Protein 5D3X (pdb70)

Foldseek 3Di:
DQVVQLVVQVLVVLQEPPDDDDGCSVPFRDWLDWDWWWKAFPNDTAIWIWTDTQQKIWTFHADPVRNHGTYGDDMAGLVQKDKAQDDFQDADVLRPRDTADLKIKMARRVVRTIMMIHDPDVVVSVSVVVSSVVSVVVNVVVVVVVVVVVD/DQVVQLVVQVVVVVLEPPDDDDGCNVQFRHWQDWDWWWKAFQPDTDIWIWTDTQQKIFTFDVPSTYGDDMAGLVQKDKAQDDFQDADRGRNRDTADLKIKIARRVVRDMMMIGDDDVVVSVVVVVSSVVSVVVVVVVVVPD

B-factor: mean 19.79, std 13.48, range [3.1, 85.41]

Radius of gyration: 22.15 Å; Cα contacts (8 Å, |Δi|>4): 605; chains: 2; bounding box: 57×44×56 Å

CATH classification: 2.30.29.30

InterPro domains:
  IPR000219 Dbl homology domain [PF00621] (53-238)
  IPR000219 Dbl homology domain [PS50010] (49-240)
  IPR000219 Dbl homology domain [SM00325] (53-239)
  IPR000219 Dbl homology domain [cd00160] (50-238)
  IPR000591 DEP domain [PF00610] (428-494)
  IPR000591 DEP domain [PF00610] (528-595)
  IPR000591 DEP domain [PS50186] (421-496)
  IPR000591 DEP domain [PS50186] (529-597)
  IPR000591 DEP domain [SM00049] (423-496)
  IPR000591 DEP domain [SM00049] (524-597)
  IPR001331 Guanine-nucleotide dissociation stimulator, CDC24, conserved site [PS00741] (188-213)
  IPR001478 PDZ domain [PS50106] (625-672)
  IPR001478 PDZ domain [SM00228] (633-706)
  IPR001478 PDZ domain [SM00228] (717-788)
  IPR001849 Pleckstrin homology domain [PS50003] (271-392)
  IPR001849 Pleckstrin homology domain [SM00233] (272-394)
  IPR011993 PH-like domain superfamily [G3DSA:2.30.29.30] (246-407)
  IPR035899 Dbl homology (DH) domain superfamily [G3DSA:1.20.900.10] (34-245)
  IPR035899 Dbl homology (DH) domain superfamily [SSF48065] (42-261)
  IPR036034 PDZ superfamily [G3DSA:2.30.42.10] (623-705)

Sequence (292 aa):
GEFFEKLEEALEQQLQSHIEGWEGSNLTDICTQLLLQGTLLKISAGNNIQQERAFFLFDNLLVYCKRKSINGSLYIFRGRINTEVMEVEENVEDGTADYHSNGYTVTNGWKIIHNTAKNKWFVCMMAKTAEEKQKWLDAIIREREQRESSSLKLGMERDAYGEFEKLEALEQLQSHIEGWEGSNLTDDICTQLLLQGTLLKISAGNIQQERAFFLFDNLLVYCKRKLYIFRGRINTEVMEVENVEEDGTADYHSNGYTVTNGWKIIHNTAKNKWFVCMAKTAEEKQKWLDDAIIRREREQRESLKLGM

Secondary structure (DSSP, 8-state):
-HHHHHHHHHHHHTTEET--SS-HHHH---EEEEEEEEEEETTEEEEEEEEEETTEEEEEEEP------EEEEEEEEGGGEEEEE--TT--SGGGTTPPPSSEEEEEETTTTEEEEEE-SSHHHHHHHHHHHHHHHHHHHHHHHHHHHHH-/-HHHHHHHHHHHHHTEET--SS-HHHH-S-EEEEEEEEEEETTEEEEEEEEEETTEEEEEEE--EEEEEEEEGGGEEEEE--TTB-SGGGTTPPBSSEEEEEETTTTEEEEEE-SSHHHHHHHHHHHHHHHHHHHHHHTT-

GO terms:
  GO:0005085 guanyl-nucleotide exchange factor activity (F, TAS)
  GO:0005829 cytosol (C, TAS)
  GO:0051056 regulation of small GTPase mediated signal transduction (P, TAS)
  GO:0005515 protein binding (F, IPI)
  GO:0005829 cytosol (C, IDA)
  GO:0005543 phospholipid binding (F, IDA)
  GO:0005096 GTPase activator activity (F, TAS)
  GO:0005886 plasma membrane (C, TAS)
  GO:0042119 neutrophil activation (P, TAS)
  GO:0030041 actin filament polymerization (P, TAS)
  GO:0006801 superoxide metabolic process (P, TAS)
  GO:0019899 enzyme binding (F, TAS)

Solvent-accessible surface area: 16374 Å² total; per-residue (Å²): 82,138,156,131,116,43,81,60,8,98,93,32,27,64,61,8,59,50,39,111,57,55,72,0,54,106,63,3,74,54,64,36,26,93,25,45,4,58,22,3,12,95,50,77,65,69,91,25,3,2,2,0,0,20,49,4,4,0,34,0,103,107,87,152,223,108,36,25,99,24,48,19,128,8,61,5,66,4,63,9,25,77,52,81,78,12,128,94,48,49,54,57,176,43,0,77,50,135,82,2,58,22,0,2,30,2,21,11,5,32,151,64,65,90,6,2,1,33,4,158,61,68,134,70,26,84,121,10,31,73,12,15,91,154,2,108,98,56,35,65,65,123,74,96,20,110,19,171,129,78,144,72,128,156,121,84,68,101,61,2,95,103,28,25,75,75,11,72,55,48,109,58,46,76,0,52,107,61,5,70,38,61,42,30,94,21,51,4,49,35,1,13,37,63,88,61,81,97,29,2,2,1,0,0,8,47,2,2,0,31,0,73,123,143,117,24,46,10,111,5,46,5,75,4,74,16,8,43,42,86,80,8,122,92,48,44,48,51,64,54,2,43,36,115,82,0,50,24,0,2,41,2,4,9,2,68,148,47,91,94,5,4,0,38,4,154,63,71,140,50,28,96,88,7,39,62,0,3,90,131,3,68,106,53,46,89,28,93,184,155,67,176

Nearest PDB structures (foldseek):
  5d3x-assembly1_A  TM=1.007E+00  e=1.405E-30  Homo sapiens
  5d3w-assembly1_A  TM=1.001E+00  e=2.893E-29  Homo sapiens
  5d27-assembly1_A  TM=9.608E-01  e=5.756E-27  Homo sapiens
  4yon-assembly1_A  TM=9.769E-01  e=9.618E-25  Homo sapiens
  2dfk-assembly2_C  TM=8.739E-01  e=1.676E-13  Rattus norvegicus

Organism: Homo sapiens (NCBI:txid9606)

Structure (mmCIF, N/CA/C/O backbone):
data_5D3X
#
_entry.id   5D3X
#
_cell.length_a   53.742
_cell.length_b   72.179
_cell.length_c   81.995
_cell.angle_alpha   90.000
_cell.angle_beta   90.000
_cell.angle_gamma   90.000
#
_symmetry.space_group_name_H-M   'P 21 21 21'
#
loop_
_entity.id
_entity.type
_entity.pdbx_description
1 polymer 'Phosphatidylinositol 3,4,5-trisphosphate-dependent Rac exchanger 1 protein'
2 non-polymer INOSITOL-(1,3,4,5)-TETRAKISPHOSPHATE
3 water water
#
loop_
_atom_site.group_PDB
_atom_site.id
_atom_site.type_symbol
_atom_site.label_atom_id
_atom_site.label_alt_id
_atom_site.label_comp_id
_atom_site.label_asym_id
_atom_site.label_entity_id
_atom_site.label_seq_id
_atom_site.pdbx_PDB_ins_code
_atom_site.Cartn_x
_atom_site.Cartn_y
_atom_site.Cartn_z
_atom_site.occupancy
_atom_site.B_iso_or_equiv
_atom_site.auth_seq_id
_atom_site.auth_comp_id
_atom_site.auth_asym_id
_atom_site.auth_atom_id
_atom_site.pdbx_PDB_model_num
ATOM 1 N N . GLY A 1 1 ? 17.042 -12.167 -25.405 1.00 33.52 -2 GLY A N 1
ATOM 2 C CA . GLY A 1 1 ? 18.328 -12.040 -24.744 1.00 29.00 -2 GLY A CA 1
ATOM 3 C C . GLY A 1 1 ? 18.388 -10.790 -23.885 1.00 40.75 -2 GLY A C 1
ATOM 4 O O . GLY A 1 1 ? 17.351 -10.211 -23.562 1.00 35.91 -2 GLY A O 1
ATOM 5 N N . GLU A 1 2 ? 19.600 -10.375 -23.524 1.00 30.54 -1 GLU A N 1
ATOM 6 C CA . GLU A 1 2 ? 19.790 -9.279 -22.580 1.00 28.35 -1 GLU A CA 1
ATOM 7 C C . GLU A 1 2 ? 19.141 -8.003 -23.120 1.00 30.58 -1 GLU A C 1
ATOM 8 O O . GLU A 1 2 ? 18.530 -7.239 -22.374 1.00 24.15 -1 GLU A O 1
ATOM 14 N N . PHE A 1 3 ? 19.264 -7.759 -24.419 1.00 23.62 0 PHE A N 1
ATOM 15 C CA A PHE A 1 3 ? 18.854 -6.476 -24.962 0.59 23.58 0 PHE A CA 1
ATOM 16 C CA B PHE A 1 3 ? 18.861 -6.468 -24.953 0.41 23.61 0 PHE A CA 1
ATOM 17 C C . PHE A 1 3 ? 17.344 -6.302 -24.943 1.00 23.20 0 PHE A C 1
ATOM 18 O O . PHE A 1 3 ? 16.833 -5.211 -24.666 1.00 26.09 0 PHE A O 1
ATOM 33 N N . GLU A 1 4 ? 16.637 -7.375 -25.274 1.00 22.48 245 GLU A N 1
ATOM 34 C CA . GLU A 1 4 ? 15.180 -7.399 -25.199 1.00 23.93 245 GLU A CA 1
ATOM 35 C C . GLU A 1 4 ? 14.740 -7.136 -23.760 1.00 20.29 245 GLU A C 1
ATOM 36 O O . GLU A 1 4 ? 13.758 -6.413 -23.515 1.00 22.98 245 GLU A O 1
ATOM 42 N N . LYS A 1 5 ? 15.414 -7.779 -22.807 1.00 18.17 246 LYS A N 1
ATOM 43 C CA . LYS A 1 5 ? 15.107 -7.500 -21.409 1.00 17.57 246 LYS A CA 1
ATOM 44 C C . LYS A 1 5 ? 15.349 -6.029 -21.050 1.00 17.16 246 LYS A C 1
ATOM 45 O O . LYS A 1 5 ? 14.547 -5.445 -20.332 1.00 14.32 246 LYS A O 1
ATOM 51 N N . LEU A 1 6 ? 16.411 -5.416 -21.565 1.00 12.57 247 LEU A N 1
ATOM 52 C CA . LEU A 1 6 ? 16.610 -3.982 -21.291 1.00 13.56 247 LEU A CA 1
ATOM 53 C C . LEU A 1 6 ? 15.467 -3.125 -21.830 1.00 12.05 247 LEU A C 1
ATOM 54 O O . LEU A 1 6 ? 15.078 -2.122 -21.194 1.00 11.78 247 LEU A O 1
ATOM 59 N N . GLU A 1 7 ? 14.989 -3.449 -23.039 1.00 12.72 248 GLU A N 1
ATOM 60 C CA A GLU A 1 7 ? 13.882 -2.684 -23.586 0.53 13.54 248 GLU A CA 1
ATOM 61 C CA B GLU A 1 7 ? 13.866 -2.730 -23.617 0.47 13.59 248 GLU A CA 1
ATOM 62 C C . GLU A 1 7 ? 12.645 -2.878 -22.726 1.00 11.18 248 GLU A C 1
ATOM 63 O O . GLU A 1 7 ? 11.907 -1.915 -22.480 1.00 12.81 248 GLU A O 1
ATOM 74 N N . ALA A 1 8 ? 12.447 -4.104 -22.241 1.00 13.40 249 ALA A N 1
ATOM 75 C CA . ALA A 1 8 ? 11.343 -4.342 -21.309 1.00 15.32 249 ALA A CA 1
ATOM 76 C C . ALA A 1 8 ? 11.499 -3.541 -20.020 1.00 10.17 249 ALA A C 1
ATOM 77 O O . ALA A 1 8 ? 10.504 -3.113 -19.460 1.00 9.98 249 ALA A O 1
ATO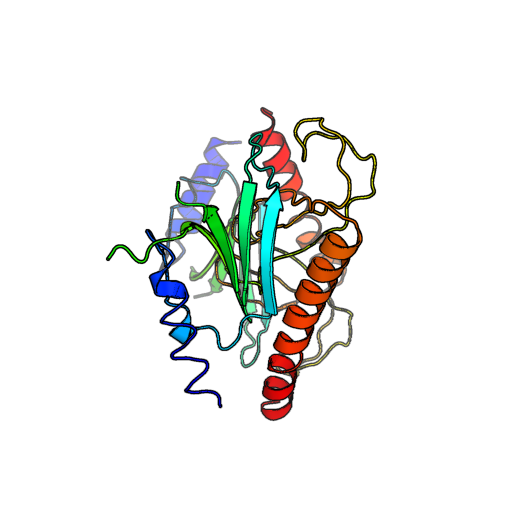M 79 N N . LEU A 1 9 ? 12.714 -3.394 -19.504 1.00 9.71 250 LEU A N 1
ATOM 80 C CA . LEU A 1 9 ? 12.920 -2.585 -18.299 1.00 9.88 250 LEU A CA 1
ATOM 81 C C . LEU A 1 9 ? 12.561 -1.139 -18.572 1.00 9.84 250 LEU A C 1
ATOM 82 O O . LEU A 1 9 ? 11.947 -0.466 -17.723 1.00 8.78 250 LEU A O 1
ATOM 87 N N . GLU A 1 10 ? 13.000 -0.623 -19.727 1.00 9.60 251 GLU A N 1
ATOM 88 C CA . GLU A 1 10 ? 12.666 0.776 -20.019 1.00 8.25 251 GLU A CA 1
ATOM 89 C C . GLU A 1 10 ? 11.157 0.967 -20.108 1.00 7.56 251 GLU A C 1
ATOM 90 O O . GLU A 1 10 ? 10.587 1.943 -19.540 1.00 11.99 251 GLU A O 1
ATOM 96 N N . GLN A 1 11 ? 10.491 -0.003 -20.752 1.00 10.33 252 GLN A N 1
ATOM 97 C CA A GLN A 1 11 ? 9.033 0.065 -20.851 0.48 9.42 252 GLN A CA 1
ATOM 98 C CA B GLN A 1 11 ? 9.036 0.061 -20.858 0.52 9.40 252 GLN A CA 1
ATOM 99 C C . GLN A 1 11 ? 8.379 -0.036 -19.479 1.00 8.30 252 GLN A C 1
ATOM 100 O O . GLN A 1 11 ? 7.441 0.682 -19.193 1.00 9.90 252 GLN A O 1
ATOM 111 N N . LEU A 1 12 ? 8.884 -0.927 -18.625 1.00 7.57 253 LEU A N 1
ATOM 112 C CA . LEU A 1 12 ? 8.311 -1.081 -17.277 1.00 9.77 253 LEU A CA 1
ATOM 113 C C . LEU A 1 12 ? 8.441 0.249 -16.534 1.00 11.15 253 LEU A C 1
ATOM 114 O O . LEU A 1 12 ? 7.478 0.730 -15.932 1.00 10.46 253 LEU A O 1
ATOM 119 N N . GLN A 1 13 ? 9.628 0.848 -16.568 1.00 8.45 254 GLN A N 1
ATOM 120 C CA . GLN A 1 13 ? 9.842 2.104 -15.865 1.00 9.15 254 GLN A CA 1
ATOM 121 C C . GLN A 1 13 ? 8.898 3.176 -16.404 1.00 5.87 254 GLN A C 1
ATOM 122 O O . GLN A 1 13 ? 8.458 4.075 -15.662 1.00 8.21 254 GLN A O 1
ATOM 128 N N . SER A 1 14 ? 8.579 3.099 -17.697 1.00 11.21 255 SER A N 1
ATOM 129 C CA . SER A 1 14 ? 7.676 4.127 -18.249 1.00 10.62 255 SER A CA 1
ATOM 130 C C . SER A 1 14 ? 6.270 4.077 -17.617 1.00 11.04 255 SER A C 1
ATOM 131 O O . SER A 1 14 ? 5.486 5.039 -17.775 1.00 10.30 255 SER A O 1
ATOM 134 N N . HIS A 1 15 ? 5.929 2.988 -16.901 1.00 9.66 256 HIS A N 1
ATOM 135 C CA . HIS A 1 15 ? 4.637 2.926 -16.242 1.00 6.79 256 HIS A CA 1
ATOM 136 C C . HIS A 1 15 ? 4.691 3.422 -14.815 1.00 9.81 256 HIS A C 1
ATOM 137 O O . HIS A 1 15 ? 3.665 3.451 -14.134 1.00 11.24 256 HIS A O 1
ATOM 144 N N . ILE A 1 16 ? 5.869 3.880 -14.382 1.00 7.76 257 ILE A N 1
ATOM 145 C CA . ILE A 1 16 ? 6.045 4.398 -13.019 1.00 6.20 257 ILE A CA 1
ATOM 146 C C . ILE A 1 16 ? 6.228 5.919 -13.127 1.00 11.43 257 ILE A C 1
ATOM 147 O O . ILE A 1 16 ? 7.230 6.393 -13.650 1.00 14.10 257 ILE A O 1
ATOM 152 N N . GLU A 1 17 ? 5.238 6.679 -12.689 1.00 7.58 258 GLU A N 1
ATOM 153 C CA . GLU A 1 17 ? 5.420 8.128 -12.713 1.00 10.38 258 GLU A CA 1
ATOM 154 C C . GLU A 1 17 ? 6.189 8.645 -11.488 1.00 11.43 258 GLU A C 1
ATOM 155 O O . GLU A 1 17 ? 6.145 8.054 -10.412 1.00 10.36 258 GLU A O 1
ATOM 161 N N . GLY A 1 18 ? 6.874 9.781 -11.638 1.00 11.04 259 GLY A N 1
ATOM 162 C CA . GLY A 1 18 ? 7.609 10.354 -10.525 1.00 7.30 259 GLY A CA 1
ATOM 163 C C . GLY A 1 18 ? 8.886 9.605 -10.146 1.00 7.10 259 GLY A C 1
ATOM 164 O O . GLY A 1 18 ? 9.391 9.743 -9.023 1.00 10.86 259 GLY A O 1
ATOM 165 N N . TRP A 1 19 ? 9.422 8.866 -11.108 1.00 9.15 260 TRP A N 1
ATOM 166 C CA . TRP A 1 19 ? 10.655 8.119 -10.913 1.00 8.32 260 TRP A CA 1
ATOM 167 C C . TRP A 1 19 ? 11.737 9.042 -10.410 1.00 11.83 260 TRP A C 1
ATOM 168 O O . TRP A 1 19 ? 11.873 10.171 -10.910 1.00 13.27 260 TRP A O 1
ATOM 179 N N . GLU A 1 20 ? 12.505 8.584 -9.424 1.00 9.37 261 GLU A N 1
ATOM 180 C CA . GLU A 1 20 ? 13.635 9.356 -8.933 1.00 11.98 261 GLU A CA 1
ATOM 181 C C . GLU A 1 20 ? 14.897 8.517 -8.982 1.00 13.30 261 GLU A C 1
ATOM 182 O O . GLU A 1 20 ? 14.857 7.312 -8.730 1.00 11.12 261 GLU A O 1
ATOM 188 N N . GLY A 1 21 ? 16.013 9.151 -9.327 1.00 10.97 262 GLY A N 1
ATOM 189 C CA . GLY A 1 21 ? 17.291 8.464 -9.334 1.00 10.84 262 GLY A CA 1
ATOM 190 C C . GLY A 1 21 ? 17.603 7.796 -10.654 1.00 9.63 262 GLY A C 1
ATOM 191 O O . GLY A 1 21 ? 16.901 7.989 -11.653 1.00 12.08 262 GLY A O 1
ATOM 192 N N . SER A 1 22 ? 18.683 7.017 -10.661 1.00 9.51 263 SER A N 1
ATOM 193 C CA . SER A 1 22 ? 19.162 6.401 -11.885 1.00 9.37 263 SER A CA 1
ATOM 194 C C . SER A 1 22 ? 18.108 5.486 -12.475 1.00 10.69 263 SER A C 1
ATOM 195 O O . SER A 1 22 ? 17.269 4.928 -11.763 1.00 9.17 263 SER A O 1
ATOM 198 N N . ASN A 1 23 ? 18.156 5.352 -13.790 1.00 9.42 264 ASN A N 1
ATOM 199 C CA . ASN A 1 23 ? 17.186 4.543 -14.516 1.00 8.80 264 ASN A CA 1
ATOM 200 C C . ASN A 1 23 ? 17.432 3.062 -14.390 1.00 7.53 264 ASN A C 1
ATOM 201 O O . ASN A 1 23 ? 18.575 2.628 -14.291 1.00 10.27 264 ASN A O 1
ATOM 206 N N . LEU A 1 24 ? 16.361 2.279 -14.465 1.00 6.72 265 LEU A N 1
ATOM 207 C CA . LEU A 1 24 ? 16.497 0.814 -14.377 1.00 8.86 265 LEU A CA 1
ATOM 208 C C . LEU A 1 24 ? 17.508 0.226 -15.376 1.00 13.13 265 LEU A C 1
ATOM 209 O O . LEU A 1 24 ? 18.297 -0.643 -15.020 1.00 9.82 265 LEU A O 1
ATOM 214 N N . THR A 1 25 ? 17.520 0.714 -16.620 1.00 10.01 266 THR A N 1
ATOM 215 C CA . THR A 1 25 ? 18.398 0.077 -17.597 1.00 8.21 266 THR A CA 1
ATOM 216 C C . THR A 1 25 ? 19.871 0.379 -17.340 1.00 10.97 266 THR A C 1
ATOM 217 O O . THR A 1 25 ? 20.734 -0.252 -17.932 1.00 13.30 266 THR A O 1
ATOM 221 N N . ASP A 1 26 ? 20.175 1.303 -16.433 1.00 10.40 267 ASP A N 1
ATOM 222 C CA . ASP A 1 26 ? 21.576 1.564 -16.111 1.00 12.32 267 ASP A CA 1
ATOM 223 C C . ASP A 1 26 ? 22.119 0.696 -14.990 1.00 15.05 267 ASP A C 1
ATOM 224 O O . ASP A 1 26 ? 23.335 0.512 -14.885 1.00 16.88 267 ASP A O 1
ATOM 229 N N . ILE A 1 27 ? 21.238 0.165 -14.140 1.00 9.30 268 ILE A N 1
ATOM 230 C CA . ILE A 1 27 ? 21.707 -0.568 -12.978 1.00 9.10 268 ILE A CA 1
ATOM 231 C C . ILE A 1 27 ? 21.094 -1.948 -12.806 1.00 12.43 268 ILE A C 1
ATOM 232 O O . ILE A 1 27 ? 21.538 -2.697 -11.935 1.00 11.72 268 ILE A O 1
ATOM 237 N N . CYS A 1 28 ? 20.092 -2.285 -13.621 1.00 9.40 269 CYS A N 1
ATOM 238 C CA . CYS A 1 28 ? 19.396 -3.584 -13.482 1.00 7.37 269 CYS A CA 1
ATOM 239 C C . CYS A 1 28 ? 19.360 -4.329 -14.804 1.00 10.11 269 CYS A C 1
ATOM 240 O O . CYS A 1 28 ? 19.604 -3.740 -15.871 1.00 12.03 269 CYS A O 1
ATOM 243 N N . THR A 1 29 ? 19.039 -5.620 -14.742 1.00 7.96 270 THR A N 1
ATOM 244 C CA . THR A 1 29 ? 18.950 -6.453 -15.932 1.00 6.95 270 THR A CA 1
ATOM 245 C C . THR A 1 29 ? 17.740 -7.379 -15.961 1.00 14.05 270 THR A C 1
ATOM 246 O O . THR A 1 29 ? 17.445 -7.980 -16.986 1.00 11.73 270 THR A O 1
ATOM 250 N N . GLN A 1 30 ? 17.058 -7.531 -14.831 1.00 10.28 271 GLN A N 1
ATOM 251 C CA . GLN A 1 30 ? 15.984 -8.514 -14.727 1.00 5.88 271 GLN A CA 1
ATOM 252 C C . GLN A 1 30 ? 15.052 -8.127 -13.568 1.00 8.17 271 GLN A C 1
ATOM 253 O O . GLN A 1 30 ? 15.411 -7.326 -12.702 1.00 8.26 271 GLN A O 1
ATOM 259 N N . LEU A 1 31 ? 13.827 -8.624 -13.633 1.00 8.80 272 LEU A N 1
ATOM 260 C CA . LEU A 1 31 ? 12.850 -8.519 -12.549 1.00 5.90 272 LEU A CA 1
ATOM 261 C C . LEU A 1 31 ? 12.669 -9.882 -11.895 1.00 9.85 272 LEU A C 1
ATOM 262 O O . LEU A 1 31 ? 12.263 -10.826 -12.575 1.00 11.40 272 LEU A O 1
ATOM 267 N N . LEU A 1 32 ? 12.950 -10.000 -10.602 1.00 7.66 273 LEU A N 1
ATOM 268 C CA . LEU A 1 32 ? 12.723 -11.283 -9.931 1.00 7.77 273 LEU A CA 1
ATOM 269 C C . LEU A 1 32 ? 11.268 -11.458 -9.522 1.00 7.30 273 LEU A C 1
ATOM 270 O O . LEU A 1 32 ? 10.729 -12.569 -9.628 1.00 8.92 273 LEU A O 1
ATOM 275 N N . LEU A 1 33 ? 10.626 -10.388 -9.059 1.00 6.22 274 LEU A N 1
ATOM 276 C CA . LEU A 1 33 ? 9.264 -10.492 -8.546 1.00 3.61 274 LEU A CA 1
ATOM 277 C C . LEU A 1 33 ? 8.603 -9.122 -8.464 1.00 3.12 274 LEU A C 1
ATOM 278 O O . LEU A 1 33 ? 9.273 -8.153 -8.150 1.00 7.87 274 LEU A O 1
ATOM 283 N N . GLN A 1 34 ? 7.307 -9.058 -8.775 1.00 5.99 275 GLN A N 1
ATOM 284 C CA . GLN A 1 34 ? 6.539 -7.855 -8.481 1.00 7.36 275 GLN A CA 1
ATOM 285 C C . GLN A 1 34 ? 5.266 -8.322 -7.802 1.00 8.78 275 GLN A C 1
ATOM 286 O O . GLN A 1 34 ? 4.794 -9.461 -8.004 1.00 9.66 275 GLN A O 1
ATOM 292 N N . GLY A 1 35 ? 4.712 -7.476 -6.949 1.00 4.92 276 GLY A N 1
ATOM 293 C CA . GLY A 1 35 ? 3.472 -7.836 -6.281 1.00 7.31 276 GLY A CA 1
ATOM 294 C C . GLY A 1 35 ? 3.042 -6.734 -5.327 1.00 8.51 276 GLY A C 1
ATOM 295 O O . GLY A 1 35 ? 3.836 -5.879 -4.975 1.00 9.29 276 GLY A O 1
ATOM 296 N N . THR A 1 36 ? 1.788 -6.821 -4.881 1.00 7.99 277 THR A N 1
ATOM 297 C CA . THR A 1 36 ? 1.234 -5.880 -3.937 1.00 7.76 277 THR A CA 1
ATOM 298 C C . THR A 1 36 ? 1.497 -6.390 -2.525 1.00 6.90 277 THR A C 1
ATOM 299 O O . THR A 1 36 ? 1.311 -7.587 -2.242 1.00 11.00 277 THR A O 1
ATOM 303 N N . LEU A 1 37 ? 1.937 -5.492 -1.641 1.00 5.80 278 LEU A N 1
ATOM 304 C CA . LEU A 1 37 ? 2.150 -5.815 -0.226 1.00 6.65 278 LEU A CA 1
ATOM 305 C C . LEU A 1 37 ? 1.612 -4.696 0.638 1.00 7.78 278 LEU A C 1
ATOM 306 O O . LEU A 1 37 ? 1.536 -3.549 0.188 1.00 9.35 278 LEU A O 1
ATOM 311 N N . LEU A 1 38 ? 1.261 -5.019 1.880 1.00 5.70 279 LEU A N 1
ATOM 312 C CA . LEU A 1 38 ? 0.906 -3.982 2.832 1.00 7.17 279 LEU A CA 1
ATOM 313 C C . LEU A 1 38 ? 2.203 -3.476 3.448 1.00 7.75 279 LEU A C 1
ATOM 314 O O . LEU A 1 38 ? 2.975 -4.280 3.922 1.00 9.84 279 LEU A O 1
ATOM 319 N N . LYS A 1 39 ? 2.442 -2.167 3.447 1.00 6.27 280 LYS A N 1
ATOM 320 C CA . LYS A 1 39 ? 3.664 -1.607 4.010 1.00 6.52 280 LYS A CA 1
ATOM 321 C C . LYS A 1 39 ? 3.332 -0.749 5.233 1.00 9.40 280 LYS A C 1
ATOM 322 O O . LYS A 1 39 ? 2.474 0.122 5.146 1.00 10.22 280 LYS A O 1
ATOM 328 N N . ILE A 1 40 ? 3.977 -1.018 6.360 1.00 7.14 281 ILE A N 1
ATOM 329 C CA . ILE A 1 40 ? 3.745 -0.202 7.553 1.00 8.35 281 ILE A CA 1
ATOM 330 C C . ILE A 1 40 ? 5.063 0.482 7.826 1.00 10.92 281 ILE A C 1
ATOM 331 O O . ILE A 1 40 ? 6.065 -0.162 8.122 1.00 10.98 281 ILE A O 1
ATOM 336 N N . SER A 1 41 ? 5.025 1.811 7.791 1.00 10.89 282 SER A N 1
ATOM 337 C CA . SER A 1 41 ? 6.235 2.596 7.965 1.00 11.81 282 SER A CA 1
ATOM 338 C C . SER A 1 41 ? 5.917 3.839 8.763 1.00 15.91 282 SER A C 1
ATOM 339 O O . SER A 1 41 ? 4.919 4.506 8.494 1.00 16.15 282 SER A O 1
ATOM 342 N N . ALA A 1 42 ? 6.802 4.160 9.703 1.00 17.79 283 ALA A N 1
ATOM 343 C CA . ALA A 1 42 ? 6.695 5.389 10.504 1.00 19.97 283 ALA A CA 1
ATOM 344 C C . ALA A 1 42 ? 5.264 5.661 10.971 1.00 28.16 283 ALA A C 1
ATOM 345 O O . ALA A 1 42 ? 4.784 6.797 10.908 1.00 35.25 283 ALA A O 1
ATOM 347 N N . GLY A 1 43 ? 4.592 4.609 11.425 1.00 27.61 284 GLY A N 1
ATOM 348 C CA . GLY A 1 43 ? 3.230 4.713 11.920 1.00 36.05 284 GLY A CA 1
ATOM 349 C C . GLY A 1 43 ? 2.133 4.669 10.870 1.00 46.16 284 GLY A C 1
ATOM 350 O O . GLY A 1 43 ? 0.949 4.783 11.186 1.00 40.04 284 GLY A O 1
ATOM 351 N N . ASN A 1 44 ? 2.517 4.510 9.610 1.00 22.98 285 ASN A N 1
ATOM 352 C CA A ASN A 1 44 ? 1.576 4.606 8.509 0.45 15.51 285 ASN A CA 1
ATOM 353 C CA B ASN A 1 44 ? 1.541 4.583 8.521 0.55 15.52 285 ASN A CA 1
ATOM 354 C C . ASN A 1 44 ? 1.375 3.259 7.805 1.00 19.02 285 ASN A C 1
ATOM 355 O O . ASN A 1 44 ? 2.350 2.620 7.439 1.00 17.43 285 ASN A O 1
ATOM 364 N N . ILE A 1 45 ? 0.119 2.884 7.584 1.00 15.22 286 ILE A N 1
ATOM 365 C CA . ILE A 1 45 ? -0.222 1.642 6.894 1.00 16.92 286 ILE A CA 1
ATOM 366 C C . ILE A 1 45 ? -0.709 1.947 5.476 1.00 19.14 286 ILE A C 1
ATOM 367 O O . ILE A 1 45 ? -1.719 2.629 5.276 1.00 15.91 286 ILE A O 1
ATOM 372 N N . GLN A 1 46 ? 0.023 1.433 4.485 1.00 14.31 287 GLN A N 1
ATOM 373 C CA A GLN A 1 46 ? -0.220 1.744 3.075 0.33 11.90 287 GLN A CA 1
ATOM 374 C CA B GLN A 1 46 ? -0.238 1.744 3.087 0.67 11.71 287 GLN A CA 1
ATOM 375 C C . GLN A 1 46 ? 0.040 0.543 2.179 1.00 11.06 287 GLN A C 1
ATOM 376 O O . GLN A 1 46 ? 1.084 -0.065 2.278 1.00 12.88 287 GLN A O 1
ATOM 387 N N . GLU A 1 47 ? -0.894 0.243 1.282 1.00 9.88 288 GLU A N 1
ATOM 388 C CA . GLU A 1 47 ? -0.659 -0.794 0.283 1.00 9.41 288 GLU A CA 1
ATOM 389 C C . GLU A 1 47 ? 0.286 -0.223 -0.793 1.00 7.74 288 GLU A C 1
ATOM 390 O O . GLU A 1 47 ? 0.127 0.926 -1.217 1.00 9.45 288 GLU A O 1
ATOM 396 N N . ARG A 1 48 ? 1.262 -1.029 -1.237 1.00 7.67 289 ARG A N 1
ATOM 397 C CA . ARG A 1 48 ? 2.228 -0.590 -2.248 1.00 6.59 289 ARG A CA 1
ATOM 398 C C . ARG A 1 48 ? 2.480 -1.724 -3.224 1.00 6.71 289 ARG A C 1
ATOM 399 O O . ARG A 1 48 ? 2.414 -2.885 -2.837 1.00 8.06 289 ARG A O 1
ATOM 407 N N . ALA A 1 49 ? 2.776 -1.363 -4.461 1.00 6.65 290 ALA A N 1
ATOM 408 C CA . ALA A 1 49 ? 3.296 -2.262 -5.477 1.00 6.26 290 ALA A CA 1
ATOM 409 C C . ALA A 1 49 ? 4.801 -2.341 -5.288 1.00 6.10 290 ALA A C 1
ATOM 410 O O . ALA A 1 49 ? 5.472 -1.324 -5.334 1.00 7.56 290 ALA A O 1
ATOM 412 N N . PHE A 1 50 ? 5.328 -3.548 -5.068 1.00 5.30 291 PHE A N 1
ATOM 413 C CA . PHE A 1 50 ? 6.770 -3.738 -4.910 1.00 7.52 291 PHE A CA 1
ATOM 414 C C . PHE A 1 50 ? 7.358 -4.426 -6.119 1.00 5.51 291 PHE A C 1
ATOM 415 O O . PHE A 1 50 ? 6.725 -5.283 -6.711 1.00 7.44 291 PHE A O 1
ATOM 423 N N . PHE A 1 51 ? 8.579 -4.044 -6.455 1.00 5.42 292 PHE A N 1
ATOM 424 C CA . PHE A 1 51 ? 9.295 -4.600 -7.603 1.00 4.94 292 PHE A CA 1
ATOM 425 C C . PHE A 1 51 ? 10.703 -4.940 -7.142 1.00 4.57 292 PHE A C 1
ATOM 426 O O . PHE A 1 51 ? 11.444 -4.040 -6.718 1.00 6.44 292 PHE A O 1
ATOM 434 N N . LEU A 1 52 ? 11.086 -6.219 -7.217 1.00 3.10 293 LEU A N 1
ATOM 435 C CA . LEU A 1 52 ? 12.450 -6.589 -6.859 1.00 4.77 293 LEU A CA 1
ATOM 436 C C . LEU A 1 52 ? 13.210 -6.913 -8.119 1.00 4.71 293 LEU A C 1
ATOM 437 O O . LEU A 1 52 ? 12.916 -7.907 -8.777 1.00 7.36 293 LEU A O 1
ATOM 442 N N . PHE A 1 53 ? 14.203 -6.093 -8.428 1.00 4.26 294 PHE A N 1
ATOM 443 C CA . PHE A 1 53 ? 15.110 -6.293 -9.566 1.00 6.70 294 PHE A CA 1
ATOM 444 C C . PHE A 1 53 ? 16.444 -6.766 -9.020 1.00 6.24 294 PHE A C 1
ATOM 445 O O . PHE A 1 53 ? 16.722 -6.603 -7.821 1.00 7.16 294 PHE A O 1
ATOM 453 N N . ASP A 1 54 ? 17.333 -7.222 -9.901 1.00 6.45 295 ASP A N 1
ATOM 454 C CA . ASP A 1 54 ? 18.697 -7.382 -9.435 1.00 7.42 295 ASP A CA 1
ATOM 455 C C . ASP A 1 54 ? 19.204 -5.986 -9.063 1.00 9.27 295 ASP A C 1
ATOM 456 O O . ASP A 1 54 ? 19.031 -5.020 -9.830 1.00 10.05 295 ASP A O 1
ATOM 461 N N . ASN A 1 55 ? 19.755 -5.898 -7.853 1.00 9.31 296 ASN A N 1
ATOM 462 C CA . ASN A 1 55 ? 20.369 -4.691 -7.276 1.00 9.38 296 ASN A CA 1
ATOM 463 C C . ASN A 1 55 ? 19.389 -3.660 -6.730 1.00 9.02 296 ASN A C 1
ATOM 464 O O . ASN A 1 55 ? 19.833 -2.670 -6.137 1.00 8.76 296 ASN A O 1
ATOM 469 N N . LEU A 1 56 ? 18.086 -3.861 -6.881 1.00 5.78 297 LEU A N 1
ATOM 470 C CA . LEU A 1 56 ? 17.210 -2.742 -6.506 1.00 4.70 297 LEU A CA 1
ATOM 471 C C . LEU A 1 56 ? 15.809 -3.185 -6.106 1.00 6.10 297 LEU A C 1
ATOM 472 O O . LEU A 1 56 ? 15.193 -3.960 -6.823 1.00 7.42 297 LEU A O 1
ATOM 477 N N . LEU A 1 57 ? 15.285 -2.626 -5.012 1.00 4.19 298 LEU A N 1
ATOM 478 C CA . LEU A 1 57 ? 13.886 -2.828 -4.648 1.00 5.98 298 LEU A CA 1
ATOM 479 C C . LEU A 1 57 ? 13.179 -1.500 -4.823 1.00 8.25 298 LEU A C 1
ATOM 480 O O . LEU A 1 57 ? 13.657 -0.478 -4.335 1.00 8.40 298 LEU A O 1
ATOM 485 N N . VAL A 1 58 ? 12.040 -1.516 -5.492 1.00 5.65 299 VAL A N 1
ATOM 486 C CA . VAL A 1 58 ? 11.275 -0.270 -5.698 1.00 5.29 299 VAL A CA 1
ATOM 487 C C . VAL A 1 58 ? 9.881 -0.489 -5.143 1.00 7.78 299 VAL A C 1
ATOM 488 O O . VAL A 1 58 ? 9.318 -1.570 -5.291 1.00 7.44 299 VAL A O 1
ATOM 492 N N . TYR A 1 59 ? 9.304 0.527 -4.502 1.00 5.74 300 TYR A N 1
ATOM 493 C CA . TYR A 1 59 ? 7.900 0.425 -4.139 1.00 6.68 300 TYR A CA 1
ATOM 494 C C . TYR A 1 59 ? 7.148 1.676 -4.560 1.00 7.15 300 TYR A C 1
ATOM 495 O O . TYR A 1 59 ? 7.711 2.776 -4.571 1.00 7.49 300 TYR A O 1
ATOM 504 N N . CYS A 1 60 ? 5.893 1.464 -4.948 1.00 6.68 301 CYS A N 1
ATOM 505 C CA . CYS A 1 60 ? 5.067 2.503 -5.573 1.00 6.79 301 CYS A CA 1
ATOM 506 C C . CYS A 1 60 ? 3.655 2.457 -5.034 1.00 8.76 301 CYS A C 1
ATOM 507 O O . CYS A 1 60 ? 3.165 1.415 -4.622 1.00 8.30 301 CYS A O 1
ATOM 510 N N . LYS A 1 61 ? 2.952 3.578 -5.172 1.00 6.93 302 LYS A N 1
ATOM 511 C CA . LYS A 1 61 ? 1.525 3.616 -4.923 1.00 8.58 302 LYS A CA 1
ATOM 512 C C . LYS A 1 61 ? 0.813 3.266 -6.218 1.00 9.89 302 LYS A C 1
ATOM 513 O O . LYS A 1 61 ? 1.220 3.692 -7.294 1.00 11.72 302 LYS A O 1
ATOM 519 N N . ARG A 1 62 ? -0.232 2.461 -6.127 1.00 12.09 303 ARG A N 1
ATOM 520 C CA . ARG A 1 62 ? -0.966 2.114 -7.328 1.00 15.92 303 ARG A CA 1
ATOM 521 C C . ARG A 1 62 ? -1.783 3.317 -7.791 1.00 22.93 303 ARG A C 1
ATOM 522 O O . ARG A 1 62 ? -2.418 4.006 -6.981 1.00 22.04 303 ARG A O 1
ATOM 530 N N . LYS A 1 63 ? -1.707 3.637 -9.077 1.00 14.65 304 LYS A N 1
ATOM 531 C CA . LYS A 1 63 ? -2.366 4.861 -9.539 1.00 20.61 304 LYS A CA 1
ATOM 532 C C . LYS A 1 63 ? -3.868 4.596 -9.595 1.00 30.28 304 LYS A C 1
ATOM 533 O O . LYS A 1 63 ? -4.294 3.506 -9.966 1.00 31.96 304 LYS A O 1
ATOM 539 N N . SER A 1 64 ? -4.665 5.580 -9.188 1.00 44.10 305 SER A N 1
ATOM 540 C CA . SER A 1 64 ? -6.120 5.424 -9.172 1.00 63.65 305 SER A CA 1
ATOM 541 C C . SER A 1 64 ? -6.711 5.671 -10.555 1.00 60.06 305 SER A C 1
ATOM 542 O O . SER A 1 64 ? -6.479 6.723 -11.156 1.00 48.70 305 SER A O 1
ATOM 545 N N . ILE A 1 79 ? -2.261 8.070 -25.005 1.00 42.11 320 ILE A N 1
ATOM 546 C CA . ILE A 1 79 ? -2.847 7.329 -23.888 1.00 41.75 320 ILE A CA 1
ATOM 547 C C . ILE A 1 79 ? -1.878 7.265 -22.702 1.00 41.70 320 ILE A C 1
ATOM 548 O O . ILE A 1 79 ? -0.704 6.890 -22.852 1.00 32.51 320 ILE A O 1
ATOM 553 N N . ASN A 1 80 ? -2.389 7.644 -21.531 1.00 30.66 321 ASN A N 1
ATOM 554 C CA . ASN A 1 80 ? -1.636 7.639 -20.282 1.00 31.31 321 ASN A CA 1
ATOM 555 C C . ASN A 1 80 ? -1.082 6.262 -19.929 1.00 21.55 321 ASN A C 1
ATOM 556 O O . ASN A 1 80 ? -1.851 5.343 -19.657 1.00 28.12 321 ASN A O 1
ATOM 561 N N . GLY A 1 81 ? 0.239 6.115 -19.911 1.00 18.12 322 GLY A N 1
ATOM 562 C CA . GLY A 1 81 ? 0.815 4.811 -19.583 1.00 13.74 322 GLY A CA 1
ATOM 563 C C . GLY A 1 81 ? 1.139 4.602 -18.109 1.00 12.79 322 GLY A C 1
ATOM 564 O O . GLY A 1 81 ? 1.662 3.536 -17.724 1.00 13.75 322 GLY A O 1
ATOM 565 N N . SER A 1 82 ? 0.842 5.595 -17.271 1.00 15.13 323 SER A N 1
ATOM 566 C CA . SER A 1 82 ? 1.191 5.471 -15.839 1.00 10.91 323 SER A CA 1
ATOM 567 C C . SER A 1 82 ? 0.269 4.539 -15.067 1.00 14.13 323 SER A C 1
ATOM 568 O O . SER A 1 82 ? -0.936 4.745 -15.019 1.00 17.67 323 SER A O 1
ATOM 571 N N . LEU A 1 83 ? 0.860 3.547 -14.414 1.00 9.50 324 LEU A N 1
ATOM 572 C CA . LEU A 1 83 ? 0.112 2.636 -13.552 1.00 6.01 324 LEU A CA 1
ATOM 573 C C . LEU A 1 83 ? 0.478 2.755 -12.080 1.00 8.53 324 LEU A C 1
ATOM 574 O O . LEU A 1 83 ? -0.296 2.319 -11.196 1.00 9.91 324 LEU A O 1
ATOM 579 N N . TYR A 1 84 ? 1.679 3.286 -11.823 1.00 8.19 325 TYR A N 1
ATOM 580 C CA . TYR A 1 84 ? 2.236 3.318 -10.477 1.00 9.59 325 TYR A CA 1
ATOM 581 C C . TYR A 1 84 ? 2.803 4.687 -10.239 1.00 8.24 325 TYR A C 1
ATOM 582 O O . TYR A 1 84 ? 3.282 5.328 -11.172 1.00 10.04 325 TYR A O 1
ATOM 591 N N . ILE A 1 85 ? 2.800 5.090 -8.972 1.00 9.06 326 ILE A N 1
ATOM 592 C CA . ILE A 1 85 ? 3.413 6.343 -8.552 1.00 10.38 326 ILE A CA 1
ATOM 593 C C . ILE A 1 85 ? 4.615 6.009 -7.699 1.00 7.34 326 ILE A C 1
ATOM 594 O O . ILE A 1 85 ? 4.469 5.364 -6.648 1.00 9.38 326 ILE A O 1
ATOM 599 N N . PHE A 1 86 ? 5.798 6.417 -8.153 1.00 6.46 327 PHE A N 1
ATOM 600 C CA . PHE A 1 86 ? 7.030 6.150 -7.417 1.00 6.83 327 PHE A CA 1
ATOM 601 C C . PHE A 1 86 ? 6.963 6.613 -5.972 1.00 10.50 327 PHE A C 1
ATOM 602 O O . PHE A 1 86 ? 6.555 7.762 -5.715 1.00 9.86 327 PHE A O 1
ATOM 610 N N . ARG A 1 87 ? 7.374 5.756 -5.024 1.00 7.34 328 ARG A N 1
ATOM 611 C CA . ARG A 1 87 ? 7.431 6.191 -3.629 1.00 5.90 328 ARG A CA 1
ATOM 612 C C . ARG A 1 87 ? 8.805 5.988 -3.019 1.00 9.06 328 ARG A C 1
ATOM 613 O O . ARG A 1 87 ? 9.286 6.835 -2.257 1.00 10.40 328 ARG A O 1
ATOM 621 N N . GLY A 1 88 ? 9.474 4.887 -3.351 1.00 8.08 329 GLY A N 1
ATOM 622 C CA . GLY A 1 88 ? 10.810 4.714 -2.815 1.00 8.61 329 GLY A CA 1
ATOM 623 C C . GLY A 1 88 ? 11.601 3.626 -3.502 1.00 7.73 329 GLY A C 1
ATOM 624 O O . GLY A 1 88 ? 11.041 2.817 -4.252 1.00 7.30 329 GLY A O 1
ATOM 625 N N . ARG A 1 89 ? 12.907 3.643 -3.245 1.00 8.48 330 ARG A N 1
ATOM 626 C CA . ARG A 1 89 ? 13.835 2.651 -3.784 1.00 7.83 330 ARG A CA 1
ATOM 627 C C . ARG A 1 89 ? 14.937 2.344 -2.782 1.00 9.36 330 ARG A C 1
ATOM 628 O O . ARG A 1 89 ? 15.327 3.188 -1.975 1.00 7.61 330 ARG A O 1
ATOM 636 N N . ILE A 1 90 ? 15.419 1.113 -2.822 1.00 7.74 331 ILE A N 1
ATOM 637 C CA . ILE A 1 90 ? 16.492 0.651 -1.939 1.00 4.75 331 ILE A CA 1
ATOM 638 C C . ILE A 1 90 ? 17.500 -0.145 -2.748 1.00 7.99 331 ILE A C 1
ATOM 639 O O . ILE A 1 90 ? 17.152 -1.088 -3.444 1.00 9.03 331 ILE A O 1
ATOM 644 N N . ASN A 1 91 ? 18.768 0.245 -2.637 1.00 10.20 332 ASN A N 1
ATOM 645 C CA . ASN A 1 91 ? 19.854 -0.535 -3.225 1.00 7.83 332 ASN A CA 1
ATOM 646 C C . ASN A 1 91 ? 19.964 -1.808 -2.401 1.00 7.61 332 ASN A C 1
ATOM 647 O O . ASN A 1 91 ? 20.071 -1.744 -1.176 1.00 9.35 332 ASN A O 1
ATOM 652 N N . THR A 1 92 ? 19.850 -2.972 -3.039 1.00 7.23 333 THR A N 1
ATOM 653 C CA . THR A 1 92 ? 19.740 -4.195 -2.241 1.00 7.30 333 THR A CA 1
ATOM 654 C C . THR A 1 92 ? 21.030 -4.506 -1.481 1.00 8.79 333 THR A C 1
ATOM 655 O O . THR A 1 92 ? 21.012 -5.284 -0.537 1.00 10.83 333 THR A O 1
ATOM 659 N N . GLU A 1 93 ? 22.130 -3.882 -1.891 1.00 8.72 334 GLU A N 1
ATOM 660 C CA . GLU A 1 93 ? 23.408 -4.036 -1.191 1.00 10.25 334 GLU A CA 1
ATOM 661 C C . GLU A 1 93 ? 23.345 -3.425 0.211 1.00 17.87 334 GLU A C 1
ATOM 662 O O . GLU A 1 93 ? 24.162 -3.757 1.076 1.00 20.85 334 GLU A O 1
ATOM 668 N N . VAL A 1 94 ? 22.388 -2.520 0.428 1.00 12.39 335 VAL A N 1
ATOM 669 C CA . VAL A 1 94 ? 22.201 -1.897 1.739 1.00 10.86 335 VAL A CA 1
ATOM 670 C C . VAL A 1 94 ? 20.779 -2.176 2.248 1.00 16.77 335 VAL A C 1
ATOM 671 O O . VAL A 1 94 ? 20.140 -1.335 2.892 1.00 23.96 335 VAL A O 1
ATOM 675 N N . MET A 1 95 ? 20.282 -3.364 1.930 1.00 11.30 336 MET A N 1
ATOM 676 C CA . MET A 1 95 ? 18.987 -3.811 2.426 1.00 12.64 336 MET A CA 1
ATOM 677 C C . MET A 1 95 ? 19.167 -5.039 3.309 1.00 15.90 336 MET A C 1
ATOM 678 O O . MET A 1 95 ? 19.947 -5.933 2.956 1.00 19.94 336 MET A O 1
ATOM 683 N N . GLU A 1 96 ? 18.524 -5.053 4.477 1.00 10.10 337 GLU A N 1
ATOM 684 C CA . GLU A 1 96 ? 18.477 -6.269 5.294 1.00 10.90 337 GLU A CA 1
ATOM 685 C C . GLU A 1 96 ? 17.024 -6.691 5.461 1.00 9.59 337 GLU A C 1
ATOM 686 O O . GLU A 1 96 ? 16.108 -5.872 5.377 1.00 11.21 337 GLU A O 1
ATOM 692 N N . VAL A 1 97 ? 16.819 -7.976 5.701 1.00 12.51 338 VAL A N 1
ATOM 693 C CA . VAL A 1 97 ? 15.484 -8.500 5.879 1.00 9.70 338 VAL A CA 1
ATOM 694 C C . VAL A 1 97 ? 15.430 -9.321 7.160 1.00 15.76 338 VAL A C 1
ATOM 695 O O . VAL A 1 97 ? 16.373 -10.047 7.480 1.00 18.35 338 VAL A O 1
ATOM 699 N N . GLU A 1 98 ? 14.337 -9.207 7.896 1.00 13.26 339 GLU A N 1
ATOM 700 C CA A GLU A 1 98 ? 14.141 -9.996 9.107 0.60 10.59 339 GLU A CA 1
ATOM 701 C CA B GLU A 1 98 ? 14.150 -9.999 9.094 0.40 10.85 339 GLU A CA 1
ATOM 702 C C . GLU A 1 98 ? 12.762 -10.630 9.070 1.00 13.74 339 GLU A C 1
ATOM 703 O O . GLU A 1 98 ? 11.773 -9.947 8.792 1.00 13.31 339 GLU A O 1
ATOM 714 N N . ASN A 1 99 ? 12.685 -11.927 9.368 1.00 12.89 340 ASN A N 1
ATOM 715 C CA . ASN A 1 99 ? 11.375 -12.560 9.447 1.00 11.88 340 ASN A CA 1
ATOM 716 C C . ASN A 1 99 ? 10.566 -11.996 10.612 1.00 15.40 340 ASN A C 1
ATOM 717 O O . ASN A 1 99 ? 11.115 -11.510 11.616 1.00 17.09 340 ASN A O 1
ATOM 722 N N . VAL A 1 100 ? 9.243 -12.015 10.470 1.00 13.02 341 VAL A N 1
ATOM 723 C CA . VAL A 1 100 ? 8.352 -11.727 11.593 1.00 14.79 341 VAL A CA 1
ATOM 724 C C . VAL A 1 100 ? 7.416 -12.925 11.769 1.00 11.77 341 VAL A C 1
ATOM 725 O O . VAL A 1 100 ? 6.822 -13.387 10.803 1.00 11.97 341 VAL A O 1
ATOM 729 N N . GLU A 1 101 ? 7.299 -13.432 12.996 1.00 16.48 342 GLU A N 1
ATOM 730 C CA . GLU A 1 101 ? 6.385 -14.540 13.262 1.00 13.79 342 GLU A CA 1
ATOM 731 C C . GLU A 1 101 ? 4.926 -14.072 13.303 1.00 15.83 342 GLU A C 1
ATOM 732 O O . GLU A 1 101 ? 4.619 -12.996 13.813 1.00 15.93 342 GLU A O 1
ATOM 738 N N . ASP A 1 102 ? 4.035 -14.907 12.779 1.00 15.50 343 ASP A N 1
ATOM 739 C CA . ASP A 1 102 ? 2.612 -14.626 12.797 1.00 15.70 343 ASP A CA 1
ATOM 740 C C . ASP A 1 102 ? 2.196 -14.369 14.245 1.00 18.18 343 ASP A C 1
ATOM 741 O O . ASP A 1 102 ? 2.686 -15.048 15.155 1.00 20.44 343 ASP A O 1
ATOM 746 N N . GLY A 1 103 ? 1.340 -13.375 14.440 1.00 17.95 344 GLY A N 1
ATOM 747 C CA . GLY A 1 103 ? 0.799 -13.043 15.755 1.00 22.00 344 GLY A CA 1
ATOM 748 C C . GLY A 1 103 ? 1.552 -11.939 16.469 1.00 23.03 344 GLY A C 1
ATOM 749 O O . GLY A 1 103 ? 1.105 -11.404 17.490 1.00 21.23 344 GLY A O 1
ATOM 750 N N . THR A 1 104 ? 2.712 -11.586 15.942 1.00 17.67 345 THR A N 1
ATOM 751 C CA . THR A 1 104 ? 3.459 -10.452 16.489 1.00 14.52 345 THR A CA 1
ATOM 752 C C . THR A 1 104 ? 2.639 -9.205 16.369 1.00 18.64 345 THR A C 1
ATOM 753 O O . THR A 1 104 ? 2.044 -8.937 15.333 1.00 16.51 345 THR A O 1
ATOM 757 N N . ALA A 1 105 ? 2.612 -8.417 17.433 1.00 15.12 346 ALA A N 1
ATOM 758 C CA . ALA A 1 105 ? 1.985 -7.123 17.364 1.00 15.41 346 ALA A CA 1
ATOM 759 C C . ALA A 1 105 ? 2.834 -6.226 18.229 1.00 26.00 346 ALA A C 1
ATOM 760 O O . ALA A 1 105 ? 2.960 -6.442 19.427 1.00 34.57 346 ALA A O 1
ATOM 762 N N . ASP A 1 106 ? 3.463 -5.253 17.601 1.00 17.69 347 ASP A N 1
ATOM 763 C CA . ASP A 1 106 ? 4.299 -4.300 18.333 1.00 13.22 347 ASP A CA 1
ATOM 764 C C . ASP A 1 106 ? 4.321 -3.010 17.536 1.00 18.21 347 ASP A C 1
ATOM 765 O O . ASP A 1 106 ? 3.604 -2.869 16.552 1.00 14.02 347 ASP A O 1
ATOM 770 N N . TYR A 1 107 ? 5.106 -2.040 17.979 1.00 15.14 348 TYR A N 1
ATOM 771 C CA . TYR A 1 107 ? 5.063 -0.727 17.362 1.00 16.24 348 TYR A CA 1
ATOM 772 C C . TYR A 1 107 ? 5.401 -0.755 15.842 1.00 13.44 348 TYR A C 1
ATOM 773 O O . TYR A 1 107 ? 4.984 0.136 15.102 1.00 14.91 348 TYR A O 1
ATOM 782 N N . HIS A 1 108 ? 6.161 -1.754 15.390 1.00 15.67 349 HIS A N 1
ATOM 783 C CA . HIS A 1 108 ? 6.524 -1.828 13.967 1.00 15.47 349 HIS A CA 1
ATOM 784 C C . HIS A 1 108 ? 5.329 -1.984 13.055 1.00 14.26 349 HIS A C 1
ATOM 785 O O . HIS A 1 108 ? 5.381 -1.588 11.885 1.00 14.94 349 HIS A O 1
ATOM 792 N N . SER A 1 109 ? 4.256 -2.553 13.593 1.00 15.09 350 SER A N 1
ATOM 793 C CA . SER A 1 109 ? 3.025 -2.710 12.837 1.00 14.22 350 SER A CA 1
ATOM 794 C C . SER A 1 109 ? 1.908 -1.835 13.370 1.00 14.60 350 SER A C 1
ATOM 795 O O . SER A 1 109 ? 0.720 -2.124 13.157 1.00 15.14 350 SER A O 1
ATOM 798 N N . ASN A 1 110 ? 2.304 -0.795 14.109 1.00 17.17 351 ASN A N 1
ATOM 799 C CA . ASN A 1 110 ? 1.341 0.122 14.714 1.00 16.28 351 ASN A CA 1
ATOM 800 C C . ASN A 1 110 ? 0.427 -0.610 15.700 1.00 11.97 351 ASN A C 1
ATOM 801 O O . ASN A 1 110 ? -0.697 -0.152 15.957 1.00 20.19 351 ASN A O 1
ATOM 806 N N . GLY A 1 111 ? 0.891 -1.726 16.261 1.00 11.84 352 GLY A N 1
ATOM 807 C CA . GLY A 1 111 ? 0.048 -2.475 17.171 1.00 11.83 352 GLY A CA 1
ATOM 808 C C . GLY A 1 111 ? -0.935 -3.455 16.536 1.00 13.55 352 GLY A C 1
ATOM 809 O O . GLY A 1 111 ? -1.644 -4.181 17.244 1.00 16.02 352 GLY A O 1
ATOM 810 N N . TYR A 1 112 ? -0.951 -3.525 15.208 1.00 14.28 353 TYR A N 1
ATOM 811 C CA . TYR A 1 112 ? -1.813 -4.498 14.536 1.00 14.02 353 TYR A CA 1
ATOM 812 C C . TYR A 1 112 ? -1.092 -5.843 14.479 1.00 19.71 353 TYR A C 1
ATOM 813 O O . TYR A 1 112 ? 0.140 -5.930 14.472 1.00 14.43 353 TYR A O 1
ATOM 822 N N . THR A 1 113 ? -1.867 -6.911 14.429 1.00 12.62 354 THR A N 1
ATOM 823 C CA . THR 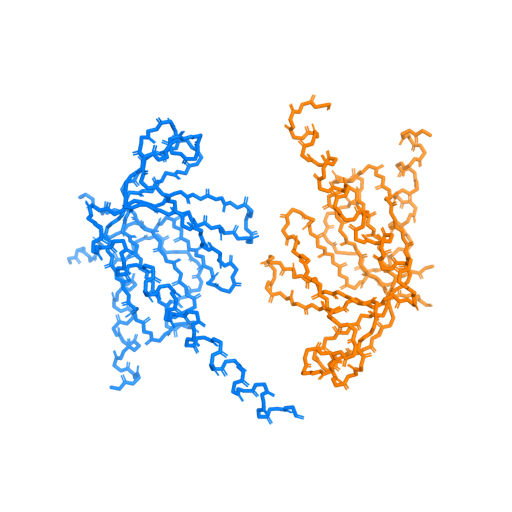A 1 113 ? -1.280 -8.231 14.420 1.00 9.95 354 THR A CA 1
ATOM 824 C C . THR A 1 113 ? -0.716 -8.515 13.031 1.00 15.24 354 THR A C 1
ATOM 825 O O . THR A 1 113 ? -1.394 -8.313 12.023 1.00 15.08 354 THR A O 1
ATOM 829 N N . VAL A 1 114 ? 0.543 -8.936 12.980 1.00 12.65 355 VAL A N 1
ATOM 830 C CA . VAL A 1 114 ? 1.169 -9.288 11.701 1.00 12.42 355 VAL A CA 1
ATOM 831 C C . VAL A 1 114 ? 0.931 -10.746 11.356 1.00 14.81 355 VAL A C 1
ATOM 832 O O . VAL A 1 114 ? 1.126 -11.615 12.197 1.00 14.36 355 VAL A O 1
ATOM 836 N N . THR A 1 115 ? 0.463 -11.005 10.139 1.00 9.87 356 THR A N 1
ATOM 837 C CA . THR A 1 115 ? 0.571 -12.356 9.598 1.00 11.73 356 THR A CA 1
ATOM 838 C C . THR A 1 115 ? 1.164 -12.260 8.195 1.00 8.72 356 THR A C 1
ATOM 839 O O . THR A 1 115 ? 0.943 -11.276 7.479 1.00 7.77 356 THR A O 1
ATOM 843 N N . ASN A 1 116 ? 1.894 -13.299 7.808 1.00 10.97 357 ASN A N 1
ATOM 844 C CA . ASN A 1 116 ? 2.556 -13.331 6.505 1.00 12.06 357 ASN A CA 1
ATOM 845 C C . ASN A 1 116 ? 3.427 -12.108 6.291 1.00 8.51 357 ASN A C 1
ATOM 846 O O . ASN A 1 116 ? 3.522 -11.586 5.165 1.00 7.38 357 ASN A O 1
ATOM 851 N N . GLY A 1 117 ? 4.130 -11.704 7.342 1.00 9.09 358 GLY A N 1
ATOM 852 C CA . GLY A 1 117 ? 4.911 -10.473 7.269 1.00 7.44 358 GLY A CA 1
ATOM 853 C C . GLY A 1 117 ? 6.394 -10.620 7.558 1.00 8.92 358 GLY A C 1
ATOM 854 O O . GLY A 1 117 ? 6.886 -11.680 7.968 1.00 8.36 358 GLY A O 1
ATOM 855 N N . TRP A 1 118 ? 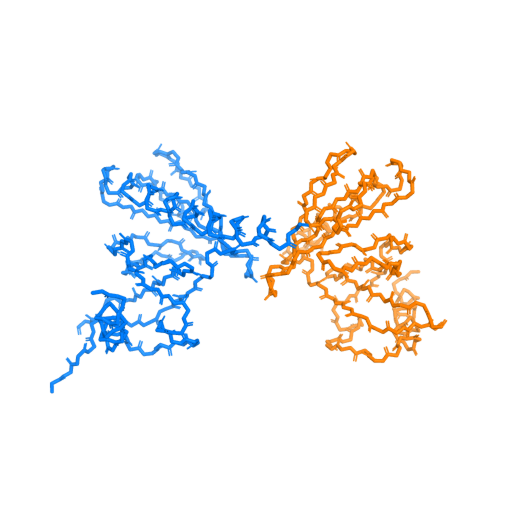7.118 -9.544 7.290 1.00 8.20 359 TRP A N 1
ATOM 856 C CA . TRP A 1 118 ? 8.553 -9.472 7.565 1.00 9.07 359 TRP A CA 1
ATOM 857 C C . TRP A 1 118 ? 8.951 -8.012 7.646 1.00 10.92 359 TRP A C 1
ATOM 858 O O . TRP A 1 118 ? 8.135 -7.129 7.405 1.00 8.74 359 TRP A O 1
ATOM 869 N N . LYS A 1 119 ? 10.194 -7.745 8.036 1.00 7.64 360 LYS A N 1
ATOM 870 C CA . LYS A 1 119 ? 10.702 -6.377 8.075 1.00 7.59 360 LYS A CA 1
ATOM 871 C C . LYS A 1 119 ? 11.822 -6.170 7.072 1.00 7.57 360 LYS A C 1
ATOM 872 O O . LYS A 1 119 ? 12.595 -7.091 6.786 1.00 9.56 360 LYS A O 1
ATOM 878 N N . ILE A 1 120 ? 11.868 -4.954 6.537 1.00 7.49 361 ILE A N 1
ATOM 879 C CA A ILE A 1 120 ? 12.931 -4.489 5.641 0.63 7.71 361 ILE A CA 1
ATOM 880 C CA B ILE A 1 120 ? 12.959 -4.532 5.672 0.37 7.70 361 ILE A CA 1
ATOM 881 C C . ILE A 1 120 ? 13.681 -3.354 6.305 1.00 10.07 361 ILE A C 1
ATOM 882 O O . ILE A 1 120 ? 13.060 -2.416 6.833 1.00 11.68 361 ILE A O 1
ATOM 891 N N . HIS A 1 121 ? 15.005 -3.440 6.285 1.00 9.31 362 HIS A N 1
ATOM 892 C CA . HIS A 1 121 ? 15.884 -2.392 6.820 1.00 12.56 362 HIS A CA 1
ATOM 893 C C . HIS A 1 121 ? 16.580 -1.724 5.657 1.00 11.36 362 HIS A C 1
ATOM 894 O O . HIS A 1 121 ? 17.333 -2.372 4.927 1.00 11.89 362 HIS A O 1
ATOM 901 N N . ASN A 1 122 ? 16.299 -0.438 5.458 1.00 10.09 363 ASN A N 1
ATOM 902 C CA . ASN A 1 122 ? 17.074 0.354 4.529 1.00 14.75 363 ASN A CA 1
ATOM 903 C C . ASN A 1 122 ? 18.229 0.917 5.374 1.00 16.03 363 ASN A C 1
ATOM 904 O O . ASN A 1 122 ? 18.035 1.887 6.140 1.00 18.89 363 ASN A O 1
ATOM 909 N N . THR A 1 123 ? 19.398 0.292 5.265 1.00 15.03 364 THR A N 1
ATOM 910 C CA . THR A 1 123 ? 20.507 0.657 6.136 1.00 15.94 364 THR A CA 1
ATOM 911 C C . THR A 1 123 ? 21.137 1.988 5.731 1.00 21.54 364 THR A C 1
ATOM 912 O O . THR A 1 123 ? 21.816 2.603 6.542 1.00 20.96 364 THR A O 1
ATOM 916 N N . ALA A 1 124 ? 20.940 2.426 4.487 1.00 11.29 365 ALA A N 1
ATOM 917 C CA . ALA A 1 124 ? 21.497 3.710 4.061 1.00 13.43 365 ALA A CA 1
ATOM 918 C C . ALA A 1 124 ? 20.724 4.877 4.670 1.00 18.50 365 ALA A C 1
ATOM 919 O O . ALA A 1 124 ? 21.254 5.996 4.784 1.00 17.92 365 ALA A O 1
ATOM 921 N N . LYS A 1 125 ? 19.451 4.643 4.991 1.00 17.04 366 LYS A N 1
ATOM 922 C CA . LYS A 1 125 ? 18.632 5.625 5.693 1.00 22.45 366 LYS A CA 1
ATOM 923 C C . LYS A 1 125 ? 18.323 5.316 7.156 1.00 18.11 366 LYS A C 1
ATOM 924 O O . LYS A 1 125 ? 17.558 6.049 7.781 1.00 26.48 366 LYS A O 1
ATOM 930 N N . ASN A 1 126 ? 18.893 4.239 7.682 1.00 19.23 367 ASN A N 1
ATOM 931 C CA . ASN A 1 126 ? 18.518 3.686 8.986 1.00 19.72 367 ASN A CA 1
ATOM 932 C C . ASN A 1 126 ? 17.016 3.731 9.185 1.00 27.25 367 ASN A C 1
ATOM 933 O O . ASN A 1 126 ? 16.507 4.286 10.163 1.00 25.78 367 ASN A O 1
ATOM 938 N N . LYS A 1 127 ? 16.323 3.138 8.224 1.00 21.62 368 LYS A N 1
ATOM 939 C CA . LYS A 1 127 ? 14.873 3.145 8.185 1.00 19.19 368 LYS A CA 1
ATOM 940 C C . LYS A 1 127 ? 14.383 1.703 8.202 1.00 20.32 368 LYS A C 1
ATOM 941 O O . LYS A 1 127 ? 14.903 0.899 7.466 1.00 15.62 368 LYS A O 1
ATOM 947 N N . TRP A 1 128 ? 13.395 1.375 9.024 1.00 18.74 369 TRP A N 1
ATOM 948 C CA . TRP A 1 128 ? 12.808 0.032 9.017 1.00 15.32 369 TRP A CA 1
ATOM 949 C C . TRP A 1 128 ? 11.351 0.125 8.602 1.00 18.79 369 TRP A C 1
ATOM 950 O O . TRP A 1 128 ? 10.706 1.113 8.910 1.00 20.52 369 TRP A O 1
ATOM 961 N N . PHE A 1 129 ? 10.814 -0.892 7.919 1.00 10.58 370 PHE A N 1
ATOM 962 C CA . PHE A 1 129 ? 9.364 -0.948 7.763 1.00 10.07 370 PHE A CA 1
ATOM 963 C C . PHE A 1 129 ? 8.920 -2.393 7.670 1.00 8.44 370 PHE A C 1
ATOM 964 O O . PHE A 1 129 ? 9.738 -3.307 7.478 1.00 10.27 370 PHE A O 1
ATOM 972 N N . VAL A 1 130 ? 7.626 -2.607 7.869 1.00 9.48 371 VAL A N 1
ATOM 973 C CA . VAL A 1 130 ? 7.062 -3.957 7.806 1.00 8.59 371 VAL A CA 1
ATOM 974 C C . VAL A 1 130 ? 6.354 -4.151 6.484 1.00 6.85 371 VAL A C 1
ATOM 975 O O . VAL A 1 130 ? 5.721 -3.237 5.992 1.00 8.07 371 VAL A O 1
ATOM 979 N N . CYS A 1 131 ? 6.524 -5.331 5.900 1.00 6.50 372 CYS A N 1
ATOM 980 C CA . CYS A 1 131 ? 5.738 -5.779 4.752 1.00 8.57 372 CYS A CA 1
ATOM 981 C C . CYS A 1 131 ? 4.842 -6.913 5.177 1.00 5.85 372 CYS A C 1
ATOM 982 O O . CYS A 1 131 ? 5.297 -7.793 5.897 1.00 7.89 372 CYS A O 1
ATOM 985 N N . MET A 1 132 ? 3.611 -6.933 4.687 1.00 5.67 373 MET A N 1
ATOM 986 C CA A MET A 1 132 ? 2.750 -8.102 4.862 0.67 6.79 373 MET A CA 1
ATOM 987 C CA B MET A 1 132 ? 2.722 -8.076 4.876 0.33 6.89 373 MET A CA 1
ATOM 988 C C . MET A 1 132 ? 2.136 -8.531 3.544 1.00 7.02 373 MET A C 1
ATOM 989 O O . MET A 1 132 ? 1.644 -7.712 2.760 1.00 8.35 373 MET A O 1
ATOM 998 N N . ALA A 1 133 ? 2.185 -9.827 3.275 1.00 6.72 374 ALA A N 1
ATOM 999 C CA . ALA A 1 133 ? 1.510 -10.355 2.101 1.00 6.40 374 ALA A CA 1
ATOM 1000 C C . ALA A 1 133 ? 0.135 -10.877 2.527 1.00 8.99 374 ALA A C 1
ATOM 1001 O O . ALA A 1 133 ? -0.132 -11.011 3.710 1.00 11.79 374 ALA A O 1
ATOM 1003 N N . LYS A 1 134 ? -0.720 -11.175 1.562 1.00 11.05 375 LYS A N 1
ATOM 1004 C CA . LYS A 1 134 ? -2.068 -11.666 1.884 1.00 9.48 375 LYS A CA 1
ATOM 1005 C C . LYS A 1 134 ? -2.054 -13.136 2.285 1.00 11.77 375 LYS A C 1
ATOM 1006 O O . LYS A 1 134 ? -2.913 -13.613 3.056 1.00 11.18 375 LYS A O 1
ATOM 1012 N N . THR A 1 135 ? -1.076 -13.870 1.770 1.00 9.65 376 THR A N 1
ATOM 1013 C CA . THR A 1 135 ? -1.048 -15.318 2.011 1.00 8.14 376 THR A CA 1
ATOM 1014 C C . THR A 1 135 ? 0.358 -15.763 2.401 1.00 9.10 376 THR A C 1
ATOM 1015 O O . THR A 1 135 ? 1.340 -15.063 2.135 1.00 9.89 376 THR A O 1
ATOM 1019 N N . ALA A 1 136 ? 0.449 -16.910 3.060 1.00 8.45 377 ALA A N 1
ATOM 1020 C CA . ALA A 1 136 ? 1.746 -17.463 3.441 1.00 10.89 377 ALA A CA 1
ATOM 1021 C C . ALA A 1 136 ? 2.604 -17.829 2.232 1.00 6.77 377 ALA A C 1
ATOM 1022 O O . ALA A 1 136 ? 3.819 -17.649 2.259 1.00 9.94 377 ALA A O 1
ATOM 1024 N N . GLU A 1 137 ? 1.968 -18.344 1.183 1.00 10.11 378 GLU A N 1
ATOM 1025 C CA . GLU A 1 137 ? 2.714 -18.728 -0.008 1.00 9.99 378 GLU A CA 1
ATOM 1026 C C . GLU A 1 137 ? 3.295 -17.475 -0.674 1.00 11.01 378 GLU A C 1
ATOM 1027 O O . GLU A 1 137 ? 4.420 -17.501 -1.190 1.00 10.81 378 GLU A O 1
ATOM 1033 N N . GLU A 1 138 ? 2.544 -16.376 -0.658 1.00 8.47 379 GLU A N 1
ATOM 1034 C CA . GLU A 1 138 ? 3.089 -15.128 -1.197 1.00 7.24 379 GLU A CA 1
ATOM 1035 C C . GLU A 1 138 ? 4.277 -14.592 -0.371 1.00 8.61 379 GLU A C 1
ATOM 1036 O O . GLU A 1 138 ? 5.289 -14.110 -0.937 1.00 7.83 379 GLU A O 1
ATOM 1042 N N . LYS A 1 139 ? 4.184 -14.705 0.956 1.00 8.34 380 LYS A N 1
ATOM 1043 C CA . LYS A 1 139 ? 5.313 -14.332 1.809 1.00 8.27 380 LYS A CA 1
ATOM 1044 C C . LYS A 1 139 ? 6.517 -15.180 1.423 1.00 7.47 380 LYS A C 1
ATOM 1045 O O . LYS A 1 139 ? 7.637 -14.680 1.293 1.00 9.87 380 LYS A O 1
ATOM 1051 N N . GLN A 1 140 ? 6.281 -16.479 1.236 1.00 7.39 381 GLN A N 1
ATOM 1052 C CA . GLN A 1 140 ? 7.409 -17.362 0.946 1.00 8.54 381 GLN A CA 1
ATOM 1053 C C . GLN A 1 140 ? 8.016 -16.992 -0.422 1.00 7.21 381 GLN A C 1
ATOM 1054 O O . GLN A 1 140 ? 9.242 -17.016 -0.577 1.00 10.70 381 GLN A O 1
ATOM 1060 N N . LYS A 1 141 ? 7.178 -16.614 -1.385 1.00 7.74 382 LYS A N 1
ATOM 1061 C CA . LYS A 1 141 ? 7.686 -16.222 -2.710 1.00 9.55 382 LYS A CA 1
ATOM 1062 C C . LYS A 1 141 ? 8.592 -15.020 -2.567 1.00 11.03 382 LYS A C 1
ATOM 1063 O O . LYS A 1 141 ? 9.680 -14.979 -3.187 1.00 8.03 382 LYS A O 1
ATOM 1069 N N . TRP A 1 142 ? 8.153 -14.055 -1.740 1.00 6.71 383 TRP A N 1
ATOM 1070 C CA . TRP A 1 142 ? 8.974 -12.856 -1.525 1.00 4.43 383 TRP A CA 1
ATOM 1071 C C . TRP A 1 142 ? 10.280 -13.184 -0.829 1.00 7.01 383 TRP A C 1
ATOM 1072 O O . TRP A 1 142 ? 11.342 -12.692 -1.234 1.00 8.11 383 TRP A O 1
ATOM 1083 N N . LEU A 1 143 ? 10.244 -13.989 0.230 1.00 6.15 384 LEU A N 1
ATOM 1084 C CA . LEU A 1 143 ? 11.500 -14.221 0.935 1.00 6.10 384 LEU A CA 1
ATOM 1085 C C . LEU A 1 143 ? 12.445 -14.994 0.025 1.00 6.40 384 LEU A C 1
ATOM 1086 O O . LEU A 1 143 ? 13.660 -14.751 0.015 1.00 8.59 384 LEU A O 1
ATOM 1091 N N . ASP A 1 144 ? 11.885 -15.928 -0.743 1.00 9.62 385 ASP A N 1
ATOM 1092 C CA . ASP A 1 144 ? 12.698 -16.715 -1.670 1.00 7.37 385 ASP A CA 1
ATOM 1093 C C . ASP A 1 144 ? 13.344 -15.813 -2.719 1.00 8.48 385 ASP A C 1
ATOM 1094 O O . ASP A 1 144 ? 14.523 -16.000 -3.069 1.00 10.16 385 ASP A O 1
ATOM 1099 N N . ALA A 1 145 ? 12.584 -14.851 -3.233 1.00 6.21 386 ALA A N 1
ATOM 1100 C CA . ALA A 1 145 ? 13.100 -13.942 -4.255 1.00 6.33 386 ALA A CA 1
ATOM 1101 C C . ALA A 1 145 ? 14.185 -13.034 -3.689 1.00 6.08 386 ALA A C 1
ATOM 1102 O O . ALA A 1 145 ? 15.175 -12.731 -4.367 1.00 5.37 386 ALA A O 1
ATOM 1104 N N . ILE A 1 146 ? 13.994 -12.575 -2.452 1.00 4.72 387 ILE A N 1
ATOM 1105 C CA . ILE A 1 146 ? 15.008 -11.745 -1.780 1.00 5.06 387 ILE A CA 1
ATOM 1106 C C . ILE A 1 146 ? 16.321 -12.527 -1.608 1.00 6.96 387 ILE A C 1
ATOM 1107 O O . ILE A 1 146 ? 17.438 -12.026 -1.911 1.00 7.93 387 ILE A O 1
ATOM 1112 N N . ILE A 1 147 ? 16.161 -13.779 -1.181 1.00 8.02 388 ILE A N 1
ATOM 1113 C CA . ILE A 1 147 ? 17.336 -14.641 -1.062 1.00 5.99 388 ILE A CA 1
ATOM 1114 C C . ILE A 1 147 ? 17.997 -14.844 -2.423 1.00 9.17 388 ILE A C 1
ATOM 1115 O O . ILE A 1 147 ? 19.226 -14.753 -2.525 1.00 8.53 388 ILE A O 1
ATOM 1120 N N . ARG A 1 148 ? 17.204 -15.085 -3.469 1.00 7.21 389 ARG A N 1
ATOM 1121 C CA . ARG A 1 148 ? 17.776 -15.370 -4.785 1.00 10.10 389 ARG A CA 1
ATOM 1122 C C . ARG A 1 148 ? 18.496 -14.139 -5.335 1.00 8.48 389 ARG A C 1
ATOM 1123 O O . ARG A 1 148 ? 19.585 -14.237 -5.880 1.00 9.24 389 ARG A O 1
ATOM 1131 N N . GLU A 1 149 ? 17.913 -12.963 -5.136 1.00 5.62 390 GLU A N 1
ATOM 1132 C CA . GLU A 1 149 ? 18.528 -11.745 -5.643 1.00 5.04 390 GLU A CA 1
ATOM 1133 C C . GLU A 1 149 ? 19.894 -11.549 -4.970 1.00 7.82 390 GLU A C 1
ATOM 1134 O O . GLU A 1 149 ? 20.914 -11.199 -5.640 1.00 8.12 390 GLU A O 1
ATOM 1140 N N . ARG A 1 150 ? 19.912 -11.804 -3.650 1.00 7.67 391 ARG A N 1
ATOM 1141 C CA . ARG A 1 150 ? 21.156 -11.622 -2.907 1.00 10.24 391 ARG A CA 1
ATOM 1142 C C . ARG A 1 150 ? 22.207 -12.637 -3.361 1.00 7.95 391 ARG A C 1
ATOM 1143 O O . ARG A 1 150 ? 23.377 -12.315 -3.562 1.00 10.31 391 ARG A O 1
ATOM 1151 N N . GLU A 1 151 ? 21.772 -13.870 -3.543 1.00 6.69 392 GLU A N 1
ATOM 1152 C CA . GLU A 1 151 ? 22.683 -14.930 -3.940 1.00 10.75 392 GLU A CA 1
ATOM 1153 C C . GLU A 1 151 ? 23.278 -14.690 -5.318 1.00 14.83 392 GLU A C 1
ATOM 1154 O O . GLU A 1 151 ? 24.486 -14.872 -5.517 1.00 11.98 392 GLU A O 1
ATOM 1160 N N . GLN A 1 152 ? 22.441 -14.261 -6.257 1.00 12.28 393 GLN A N 1
ATOM 1161 C CA . GLN A 1 152 ? 22.902 -13.978 -7.619 1.00 13.12 393 GLN A CA 1
ATOM 1162 C C . GLN A 1 152 ? 23.916 -12.850 -7.588 1.00 12.85 393 GLN A C 1
ATOM 1163 O O . GLN A 1 152 ? 24.993 -12.918 -8.224 1.00 14.03 393 GLN A O 1
ATOM 1169 N N . ARG A 1 153 ? 23.581 -11.812 -6.826 1.00 9.52 394 ARG A N 1
ATOM 1170 C CA . ARG A 1 153 ? 24.476 -10.654 -6.728 1.00 11.17 394 ARG A CA 1
ATOM 1171 C C . ARG A 1 153 ? 25.841 -11.015 -6.090 1.00 9.97 394 ARG A C 1
ATOM 1172 O O . ARG A 1 153 ? 26.918 -10.608 -6.571 1.00 13.79 394 ARG A O 1
ATOM 1180 N N . GLU A 1 154 ? 25.796 -11.796 -5.014 1.00 8.59 395 GLU A N 1
ATOM 1181 C CA . GLU A 1 154 ? 27.022 -12.258 -4.364 1.00 9.07 395 GLU A CA 1
ATOM 1182 C C . GLU A 1 154 ? 27.832 -13.171 -5.244 1.00 12.31 395 GLU A C 1
ATOM 1183 O O . GLU A 1 154 ? 29.052 -13.075 -5.267 1.00 13.39 395 GLU A O 1
ATOM 1189 N N . SER A 1 155 ? 27.176 -14.043 -5.979 1.00 8.88 396 SER A N 1
ATOM 1190 C CA A SER A 1 155 ? 27.873 -14.947 -6.875 0.41 13.78 396 SER A CA 1
ATOM 1191 C CA B SER A 1 155 ? 27.886 -14.954 -6.870 0.20 13.79 396 SER A CA 1
ATOM 1192 C CA C SER A 1 155 ? 27.868 -14.954 -6.894 0.39 13.79 396 SER A CA 1
ATOM 1193 C C . SER A 1 155 ? 28.623 -14.165 -7.944 1.00 18.19 396 SER A C 1
ATOM 1194 O O . SER A 1 155 ? 29.805 -14.450 -8.240 1.00 18.21 396 SER A O 1
ATOM 1201 N N . LEU A 1 156 ? 27.940 -13.168 -8.514 1.00 10.20 397 LEU A N 1
ATOM 1202 C CA . LE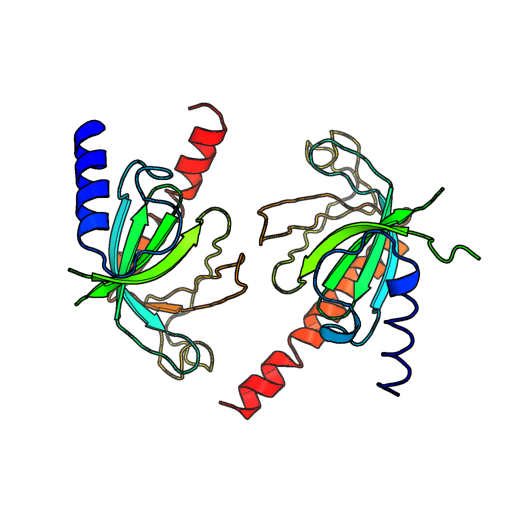U A 1 156 ? 28.596 -12.388 -9.548 1.00 15.56 397 LEU A CA 1
ATOM 1203 C C . LEU A 1 156 ? 29.792 -11.609 -8.979 1.00 19.67 397 LEU A C 1
ATOM 1204 O O . LEU A 1 156 ? 30.925 -11.648 -9.533 1.00 21.93 397 LEU A O 1
ATOM 1209 N N . LYS A 1 157 ? 29.567 -10.963 -7.833 1.00 14.35 398 LYS A N 1
ATOM 1210 C CA . LYS A 1 157 ? 30.640 -10.210 -7.204 1.00 16.07 398 LYS A CA 1
ATOM 1211 C C . LYS A 1 157 ? 31.839 -11.063 -6.810 1.00 16.04 398 LYS A C 1
ATOM 1212 O O . LYS A 1 157 ? 32.982 -10.704 -7.085 1.00 18.80 398 LYS A O 1
ATOM 1218 N N . LEU A 1 158 ? 31.586 -12.224 -6.220 1.00 13.30 399 LEU A N 1
ATOM 1219 C CA . LEU A 1 158 ? 32.672 -13.047 -5.747 1.00 11.63 399 LEU A CA 1
ATOM 1220 C C . LEU A 1 158 ? 33.384 -13.661 -6.921 1.00 23.89 399 LEU A C 1
ATOM 1221 O O . LEU A 1 158 ? 34.590 -13.856 -6.857 1.00 20.23 399 LEU A O 1
ATOM 1226 N N . GLY A 1 159 ? 32.668 -13.873 -8.023 1.00 20.02 400 GLY A N 1
ATOM 1227 C CA . GLY A 1 159 ? 33.297 -14.432 -9.207 1.00 26.32 400 GLY A CA 1
ATOM 1228 C C . GLY A 1 159 ? 34.279 -13.416 -9.758 1.00 26.91 400 GLY A C 1
ATOM 1229 O O . GLY A 1 159 ? 35.448 -13.736 -10.044 1.00 39.76 400 GLY A O 1
ATOM 1230 N N . MET A 1 160 ? 33.821 -12.174 -9.888 1.00 21.04 401 MET A N 1
ATOM 1231 C CA . MET A 1 160 ? 34.746 -11.126 -10.352 1.00 32.20 401 MET A CA 1
ATOM 1232 C C . MET A 1 160 ? 35.945 -10.876 -9.418 1.00 38.30 401 MET A C 1
ATOM 1233 O O . MET A 1 160 ? 37.086 -10.681 -9.874 1.00 30.77 401 MET A O 1
ATOM 1238 N N . GLU A 1 161 ? 35.693 -10.863 -8.116 1.00 23.31 402 GLU A N 1
ATOM 1239 C CA . GLU A 1 161 ? 36.772 -10.641 -7.150 1.00 26.54 402 GLU A CA 1
ATOM 1240 C C . GLU A 1 161 ? 37.794 -11.775 -7.201 1.00 42.10 402 GLU A C 1
ATOM 1241 O O . GLU A 1 161 ? 39.002 -11.536 -7.154 1.00 36.32 402 GLU A O 1
ATOM 1247 N N . ARG A 1 162 ? 37.304 -13.004 -7.320 1.00 27.21 403 ARG A N 1
ATOM 1248 C CA . ARG A 1 162 ? 38.156 -14.180 -7.445 1.00 37.49 403 ARG A CA 1
ATOM 1249 C C . ARG A 1 162 ? 38.972 -14.131 -8.724 1.00 49.36 403 ARG A C 1
ATOM 1250 O O . ARG A 1 162 ? 40.123 -14.559 -8.740 1.00 47.78 403 ARG A O 1
ATOM 1258 N N . ASP A 1 163 ? 38.376 -13.617 -9.800 1.00 50.10 404 ASP A N 1
ATOM 1259 C CA . ASP A 1 163 ? 39.155 -13.362 -11.017 1.00 50.48 404 ASP A CA 1
ATOM 1260 C C . ASP A 1 163 ? 40.275 -12.353 -10.788 1.00 57.69 404 ASP A C 1
ATOM 1261 O O . ASP A 1 163 ? 41.412 -12.569 -11.215 1.00 69.55 404 ASP A O 1
ATOM 1266 N N . ALA A 1 164 ? 39.950 -11.245 -10.128 1.00 46.88 405 ALA A N 1
ATOM 1267 C CA . ALA A 1 164 ? 40.928 -10.177 -9.937 1.00 54.07 405 ALA A CA 1
ATOM 1268 C C . ALA A 1 164 ? 42.026 -10.504 -8.907 1.00 63.28 405 ALA A C 1
ATOM 1269 O O . ALA A 1 164 ? 43.138 -9.979 -8.995 1.00 59.85 405 ALA A O 1
ATOM 1271 N N . TYR A 1 165 ? 41.714 -11.375 -7.948 1.00 45.32 406 TYR A N 1
ATOM 1272 C CA . TYR A 1 165 ? 42.561 -11.587 -6.764 1.00 37.29 406 TYR A CA 1
ATOM 1273 C C . TYR A 1 165 ? 43.702 -12.574 -7.018 1.00 28.75 406 TYR A C 1
ATOM 1274 O O . TYR A 1 165 ? 44.855 -12.262 -6.728 1.00 46.44 406 TYR A O 1
ATOM 1283 N N . GLY B 1 1 ? 34.797 20.886 30.771 1.00 50.02 -2 GLY B N 1
ATOM 1284 C CA . GLY B 1 1 ? 33.355 20.864 30.610 1.00 44.62 -2 GLY B CA 1
ATOM 1285 C C . GLY B 1 1 ? 32.942 21.070 29.169 1.00 50.84 -2 GLY B C 1
ATOM 1286 O O . GLY B 1 1 ? 33.770 20.932 28.262 1.00 42.44 -2 GLY B O 1
ATOM 1287 N N . GLU B 1 2 ? 31.671 21.426 28.971 1.00 43.46 -1 GLU B N 1
ATOM 1288 C CA . GLU B 1 2 ? 31.050 21.497 27.643 1.00 46.50 -1 GLU B CA 1
ATOM 1289 C C . GLU B 1 2 ? 31.682 22.498 26.679 1.00 70.41 -1 GLU B C 1
ATOM 1290 O O . GLU B 1 2 ? 31.854 22.196 25.493 1.00 60.05 -1 GLU B O 1
ATOM 1296 N N . PHE B 1 3 ? 32.017 23.687 27.174 1.00 63.42 0 PHE B N 1
ATOM 1297 C CA . PHE B 1 3 ? 32.504 24.748 26.299 1.00 70.61 0 PHE B CA 1
ATOM 1298 C C . PHE B 1 3 ? 33.946 24.487 25.865 1.00 65.25 0 PHE B C 1
ATOM 1299 O O . PHE B 1 3 ? 34.326 24.798 24.740 1.00 68.10 0 PHE B O 1
ATOM 1307 N N . GLU B 1 4 ? 34.751 23.920 26.757 1.00 50.57 245 GLU B N 1
ATOM 1308 C CA . GLU B 1 4 ? 36.096 23.484 26.379 1.00 58.47 245 GLU B CA 1
ATOM 1309 C C . GLU B 1 4 ? 36.109 22.481 25.224 1.00 56.33 245 GLU B C 1
ATOM 1310 O O . GLU B 1 4 ? 36.844 22.639 24.261 1.00 52.17 245 GLU B O 1
ATOM 1316 N N . LYS B 1 5 ? 35.277 21.451 25.340 1.00 46.64 246 LYS B N 1
ATOM 1317 C CA . LYS B 1 5 ? 35.215 20.371 24.363 1.00 26.94 246 LYS B CA 1
ATOM 1318 C C . LYS B 1 5 ? 34.907 20.961 22.987 1.00 33.38 246 LYS B C 1
ATOM 1319 O O . LYS B 1 5 ? 35.438 20.492 21.973 1.00 28.14 246 LYS B O 1
ATOM 1325 N N . LEU B 1 6 ? 34.033 21.970 22.969 1.00 35.12 247 LEU B N 1
ATOM 1326 C CA . LEU B 1 6 ? 33.704 22.715 21.753 1.00 38.62 247 LEU B CA 1
ATOM 1327 C C . LEU B 1 6 ? 34.928 23.384 21.153 1.00 44.47 247 LEU B C 1
ATOM 1328 O O . LEU B 1 6 ? 35.157 23.319 19.943 1.00 32.61 247 LEU B O 1
ATOM 1333 N N . GLU B 1 7 ? 35.722 24.004 22.020 1.00 38.80 248 GLU B N 1
ATOM 1334 C CA . GLU B 1 7 ? 36.951 24.669 21.631 1.00 39.17 248 GLU B CA 1
ATOM 1335 C C . GLU B 1 7 ? 37.853 23.676 20.968 1.00 29.43 248 GLU B C 1
ATOM 1336 O O . GLU B 1 7 ? 38.410 23.938 19.911 1.00 30.96 248 GLU B O 1
ATOM 1342 N N . ALA B 1 8 ? 37.977 22.514 21.595 1.00 28.74 249 ALA B N 1
ATOM 1343 C CA . ALA B 1 8 ? 38.784 21.438 21.068 1.00 30.07 249 ALA B CA 1
ATOM 1344 C C . ALA B 1 8 ? 38.252 20.987 19.714 1.00 20.86 249 ALA B C 1
ATOM 1345 O O . ALA B 1 8 ? 39.041 20.619 18.858 1.00 19.28 249 ALA B O 1
ATOM 1347 N N . LEU B 1 9 ? 36.927 20.960 19.529 1.00 19.41 250 LEU B N 1
ATOM 1348 C CA . LEU B 1 9 ? 36.383 20.536 18.228 1.00 13.41 250 LEU B CA 1
ATOM 1349 C C . LEU B 1 9 ? 36.797 21.506 17.161 1.00 16.30 250 LEU B C 1
ATOM 1350 O O . LEU B 1 9 ? 37.278 21.132 16.101 1.00 13.47 250 LEU B O 1
ATOM 1355 N N . GLU B 1 10 ? 36.609 22.786 17.453 1.00 17.24 251 GLU B N 1
ATOM 1356 C CA . GLU B 1 10 ? 36.937 23.774 16.439 1.00 11.85 251 GLU B CA 1
ATOM 1357 C C . GLU B 1 10 ? 38.474 23.777 16.159 1.00 12.78 251 GLU B C 1
ATOM 1358 O O . GLU B 1 10 ? 38.890 23.890 15.016 1.00 15.17 251 GLU B O 1
ATOM 1364 N N . GLN B 1 11 ? 39.321 23.612 17.172 1.00 12.24 252 GLN B N 1
ATOM 1365 C CA . GLN B 1 11 ? 40.776 23.551 16.918 1.00 15.33 252 GLN B CA 1
ATOM 1366 C C . GLN B 1 11 ? 41.228 22.297 16.161 1.00 15.55 252 GLN B C 1
ATOM 1367 O O . GLN B 1 11 ? 42.101 22.340 15.245 1.00 16.66 252 GLN B O 1
ATOM 1373 N N . LEU B 1 12 ? 40.610 21.169 16.513 1.00 17.24 253 LEU B N 1
ATOM 1374 C CA . LEU B 1 12 ? 40.870 19.962 15.757 1.00 16.55 253 LEU B CA 1
ATOM 1375 C C . LEU B 1 12 ? 40.505 20.181 14.304 1.00 13.32 253 LEU B C 1
ATOM 1376 O O . LEU B 1 12 ? 41.329 19.959 13.416 1.00 15.42 253 LEU B O 1
ATOM 1381 N N . GLN B 1 13 ? 39.293 20.657 14.036 1.00 11.99 254 GLN B N 1
ATOM 1382 C CA . GLN B 1 13 ? 38.937 20.842 12.642 1.00 10.37 254 GLN B CA 1
ATOM 1383 C C . GLN B 1 13 ? 39.838 21.846 11.940 1.00 10.64 254 GLN B C 1
ATOM 1384 O O . GLN B 1 13 ? 40.146 21.679 10.767 1.00 14.97 254 GLN B O 1
ATOM 1390 N N . SER B 1 14 ? 40.238 22.886 12.659 1.00 10.70 255 SER B N 1
ATOM 1391 C CA . SER B 1 14 ? 41.066 23.923 12.037 1.00 15.16 255 SER B CA 1
ATOM 1392 C C . SER B 1 14 ? 42.435 23.366 11.681 1.00 21.52 255 SER B C 1
ATOM 1393 O O . SER B 1 14 ? 43.178 23.977 10.894 1.00 17.95 255 SER B O 1
ATOM 1396 N N . HIS B 1 15 ? 42.791 22.225 12.279 1.00 13.37 256 HIS B N 1
ATOM 1397 C CA . HIS B 1 15 ? 44.058 21.573 11.896 1.00 17.54 256 HIS B CA 1
ATOM 1398 C C . HIS B 1 15 ? 43.915 20.475 10.846 1.00 19.49 256 HIS B C 1
ATOM 1399 O O . HIS B 1 15 ? 44.867 19.738 10.570 1.00 17.29 256 HIS B O 1
ATOM 1406 N N . ILE B 1 16 ? 42.725 20.356 10.266 1.00 15.43 257 ILE B N 1
ATOM 1407 C CA . ILE B 1 16 ? 42.470 19.350 9.245 1.00 16.81 257 ILE B CA 1
ATOM 1408 C C . ILE B 1 16 ? 42.317 20.036 7.906 1.00 18.42 257 ILE B C 1
ATOM 1409 O O . ILE B 1 16 ? 41.361 20.772 7.665 1.00 19.12 257 ILE B O 1
ATOM 1414 N N . GLU B 1 17 ? 43.283 19.820 7.029 1.00 16.48 258 GLU B N 1
ATOM 1415 C CA . GLU B 1 17 ? 43.178 20.378 5.693 1.00 17.86 258 GLU B CA 1
ATOM 1416 C C . GLU B 1 17 ? 42.234 19.555 4.822 1.00 19.48 258 GLU B C 1
ATOM 1417 O O . GLU B 1 17 ? 42.057 18.343 5.021 1.00 18.18 258 GLU B O 1
ATOM 1423 N N . GLY B 1 18 ? 41.603 20.225 3.873 1.00 14.52 259 GLY B N 1
ATOM 1424 C CA . GLY B 1 18 ? 40.729 19.557 2.934 1.00 15.97 259 GLY B CA 1
ATOM 1425 C C . GLY B 1 18 ? 39.427 19.079 3.533 1.00 14.46 259 GLY B C 1
ATOM 1426 O O . GLY B 1 18 ? 38.822 18.136 3.023 1.00 17.34 259 GLY B O 1
ATOM 1427 N N . TRP B 1 19 ? 38.983 19.744 4.597 1.00 16.44 260 TRP B N 1
ATOM 1428 C CA . TRP B 1 19 ? 37.722 19.369 5.241 1.00 14.87 260 TRP B CA 1
ATOM 1429 C C . TRP B 1 19 ? 36.561 19.337 4.257 1.00 15.47 260 TRP B C 1
ATOM 1430 O O . TRP B 1 19 ? 36.424 20.233 3.435 1.00 17.35 260 TRP B O 1
ATOM 1441 N N . GLU B 1 20 ? 35.729 18.298 4.348 1.00 13.65 261 GLU B N 1
ATOM 1442 C CA . GLU B 1 20 ? 34.515 18.169 3.553 1.00 15.17 261 GLU B CA 1
ATOM 1443 C C . GLU B 1 20 ? 33.291 17.985 4.453 1.00 13.66 261 GLU B C 1
ATOM 1444 O O . GLU B 1 20 ? 33.380 17.320 5.492 1.00 13.72 261 GLU B O 1
ATOM 1450 N N . GLY B 1 21 ? 32.165 18.570 4.059 1.00 13.11 262 GLY B N 1
ATOM 1451 C CA . GLY B 1 21 ? 30.907 18.368 4.745 1.00 14.45 262 GLY B CA 1
ATOM 1452 C C . GLY B 1 21 ? 30.673 19.317 5.903 1.00 16.54 262 GLY B C 1
ATOM 1453 O O . GLY B 1 21 ? 31.442 20.251 6.138 1.00 13.24 262 GLY B O 1
ATOM 1454 N N . SER B 1 22 ? 29.617 19.051 6.660 1.00 14.86 263 SER B N 1
ATOM 1455 C CA . SER B 1 22 ? 29.239 19.921 7.766 1.00 10.90 263 SER B CA 1
ATOM 1456 C C . SER B 1 22 ? 30.362 20.005 8.796 1.00 11.55 263 SER B C 1
ATOM 1457 O O . SER B 1 22 ? 31.208 19.115 8.915 1.00 10.97 263 SER B O 1
ATOM 1460 N N . ASN B 1 23 ? 30.403 21.118 9.512 1.00 9.27 264 ASN B N 1
ATOM 1461 C CA . ASN B 1 23 ? 31.421 21.337 10.519 1.00 6.27 264 ASN B CA 1
ATOM 1462 C C . ASN B 1 23 ? 31.188 20.566 11.821 1.00 8.85 264 ASN B C 1
ATOM 1463 O O . ASN B 1 23 ? 30.021 20.337 12.206 1.00 11.07 264 ASN B O 1
ATOM 1468 N N . LEU B 1 24 ? 32.279 20.207 12.511 1.00 10.91 265 LEU B N 1
ATOM 1469 C CA . LEU B 1 24 ? 32.166 19.446 13.760 1.00 10.69 265 LEU B CA 1
ATOM 1470 C C . LEU B 1 24 ? 31.231 20.121 14.771 1.00 13.50 265 LEU B C 1
ATOM 1471 O O . LEU B 1 24 ? 30.440 19.450 15.421 1.00 13.86 265 LEU B O 1
ATOM 1476 N N . THR B 1 25 ? 31.310 21.443 14.933 1.00 11.00 266 THR B N 1
ATOM 1477 C CA . THR B 1 25 ? 30.461 22.045 15.958 1.00 11.88 266 THR B CA 1
ATOM 1478 C C . THR B 1 25 ? 28.988 22.158 15.543 1.00 16.15 266 THR B C 1
ATOM 1479 O O . THR B 1 25 ? 28.144 22.487 16.381 1.00 19.66 266 THR B O 1
ATOM 1483 N N . ASP B 1 26 ? 28.695 21.895 14.268 1.00 12.12 267 ASP B N 1
ATOM 1484 C CA A ASP B 1 26 ? 27.321 21.849 13.792 0.44 15.28 267 ASP B CA 1
ATOM 1485 C CA B ASP B 1 26 ? 27.324 21.792 13.734 0.56 15.28 267 ASP B CA 1
ATOM 1486 C C . ASP B 1 26 ? 26.644 20.557 14.274 1.00 23.63 267 ASP B C 1
ATOM 1487 O O . ASP B 1 26 ? 25.476 20.560 14.662 1.00 21.07 267 ASP B O 1
ATOM 1496 N N . ILE B 1 27 ? 27.393 19.466 14.272 1.00 15.07 268 ILE B N 1
ATOM 1497 C CA . ILE B 1 27 ? 26.764 18.170 14.486 1.00 14.95 268 ILE B CA 1
ATOM 1498 C C . ILE B 1 27 ? 27.339 17.340 15.630 1.00 14.13 268 ILE B C 1
ATOM 1499 O O . ILE B 1 27 ? 26.743 16.335 15.992 1.00 15.28 268 ILE B O 1
ATOM 1504 N N . CYS B 1 28 ? 28.435 17.782 16.240 1.00 12.62 269 CYS B N 1
ATOM 1505 C CA . CYS B 1 28 ? 29.085 17.034 17.307 1.00 13.22 269 CYS B CA 1
ATOM 1506 C C . CYS B 1 28 ? 29.222 17.906 18.545 1.00 15.45 269 CYS B C 1
ATOM 1507 O O . CYS B 1 28 ? 29.101 19.137 18.465 1.00 13.14 269 CYS B O 1
ATOM 1510 N N . THR B 1 29 ? 29.537 17.278 19.676 1.00 14.36 270 THR B N 1
ATOM 1511 C CA . THR B 1 29 ? 29.741 18.062 20.899 1.00 11.71 270 THR B CA 1
ATOM 1512 C C . THR B 1 29 ? 31.033 17.658 21.552 1.00 17.83 270 THR B C 1
ATOM 1513 O O . THR B 1 29 ? 31.611 18.376 22.362 1.00 17.11 270 THR B O 1
ATOM 1517 N N . GLN B 1 30 ? 31.544 16.500 21.184 1.00 14.26 271 GLN B N 1
ATOM 1518 C CA . GLN B 1 30 ? 32.792 16.039 21.833 1.00 13.67 271 GLN B CA 1
ATOM 1519 C C . GLN B 1 30 ? 33.447 14.903 21.055 1.00 13.15 271 GLN B C 1
ATOM 1520 O O . GLN B 1 30 ? 32.796 14.100 20.416 1.00 12.46 271 GLN B O 1
ATOM 1526 N N . LEU B 1 31 ? 34.756 14.826 21.234 1.00 13.13 272 LEU B N 1
ATOM 1527 C CA . LEU B 1 31 ? 35.569 13.729 20.730 1.00 14.43 272 LEU B CA 1
ATOM 1528 C C . LEU B 1 31 ? 35.547 12.608 21.749 1.00 16.82 272 LEU B C 1
ATOM 1529 O O . LEU B 1 31 ? 35.932 12.785 22.911 1.00 18.90 272 LEU B O 1
ATOM 1534 N N . LEU B 1 32 ? 35.050 11.464 21.304 1.00 10.61 273 LEU B N 1
ATOM 1535 C CA . LEU B 1 32 ? 34.919 10.263 22.121 1.00 9.76 273 LEU B CA 1
ATOM 1536 C C . LEU B 1 32 ? 36.187 9.389 22.179 1.00 13.46 273 LEU B C 1
ATOM 1537 O O . LEU B 1 32 ? 36.540 8.860 23.224 1.00 12.97 273 LEU B O 1
ATOM 1542 N N . LEU B 1 33 ? 36.866 9.250 21.044 1.00 9.52 274 LEU B N 1
ATOM 1543 C CA . LEU B 1 33 ? 38.032 8.366 20.940 1.00 10.81 274 LEU B CA 1
ATOM 1544 C C . LEU B 1 33 ? 38.842 8.758 19.710 1.00 9.18 274 LEU B C 1
ATOM 1545 O O . LEU B 1 33 ? 38.290 9.105 18.667 1.00 11.36 274 LEU B O 1
ATOM 1550 N N . GLN B 1 34 ? 40.164 8.750 19.845 1.00 10.23 275 GLN B N 1
ATOM 1551 C CA . GLN B 1 34 ? 41.014 8.995 18.706 1.00 10.95 275 GLN B CA 1
ATOM 1552 C C . GLN B 1 34 ? 42.154 8.029 18.742 1.00 14.58 275 GLN B C 1
ATOM 1553 O O . GLN B 1 34 ? 42.599 7.592 19.810 1.00 16.44 275 GLN B O 1
ATOM 1559 N N . GLY B 1 35 ? 42.643 7.696 17.567 1.00 11.43 276 GLY B N 1
ATOM 1560 C CA . GLY B 1 35 ? 43.793 6.822 17.520 1.00 13.10 276 GLY B CA 1
ATOM 1561 C C . GLY B 1 35 ? 44.139 6.492 16.097 1.00 11.62 276 GLY B C 1
ATOM 1562 O O . GLY B 1 35 ? 43.373 6.742 15.167 1.00 15.61 276 GLY B O 1
ATOM 1563 N N . THR B 1 36 ? 45.328 5.940 15.918 1.00 14.99 277 THR B N 1
ATOM 1564 C CA . THR B 1 36 ? 45.760 5.535 14.600 1.00 10.39 277 THR B CA 1
ATOM 1565 C C . THR B 1 36 ? 45.404 4.048 14.417 1.00 15.37 277 THR B C 1
ATOM 1566 O O . THR B 1 36 ? 45.530 3.249 15.352 1.00 17.84 277 THR B O 1
ATOM 1570 N N . LEU B 1 37 ? 44.903 3.710 13.233 1.00 11.63 278 LEU B N 1
ATOM 1571 C CA . LEU B 1 37 ? 44.566 2.325 12.892 1.00 12.44 278 LEU B CA 1
ATOM 1572 C C . LEU B 1 37 ? 45.045 2.056 11.481 1.00 10.96 278 LEU B C 1
ATOM 1573 O O . LEU B 1 37 ? 45.212 2.977 10.697 1.00 13.22 278 LEU B O 1
ATOM 1578 N N . LEU B 1 38 ? 45.292 0.794 11.159 1.00 12.42 279 LEU B N 1
ATOM 1579 C CA . LEU B 1 38 ? 45.623 0.447 9.791 1.00 11.77 279 LEU B CA 1
ATOM 1580 C C . LEU B 1 38 ? 44.309 0.298 9.012 1.00 17.63 279 LEU B C 1
ATOM 1581 O O . LEU B 1 38 ? 43.408 -0.409 9.451 1.00 15.54 279 LEU B O 1
ATOM 1586 N N . LYS B 1 39 ? 44.186 0.976 7.873 1.00 11.17 280 LYS B N 1
ATOM 1587 C CA . LYS B 1 39 ? 42.963 0.920 7.097 1.00 10.00 280 LYS B CA 1
ATOM 1588 C C . LYS B 1 39 ? 43.258 0.165 5.801 1.00 14.84 280 LYS B C 1
ATOM 1589 O O . LYS B 1 39 ? 44.146 0.508 5.031 1.00 15.98 280 LYS B O 1
ATOM 1595 N N . ILE B 1 40 ? 42.484 -0.878 5.578 1.00 11.41 281 ILE B N 1
ATOM 1596 C CA . ILE B 1 40 ? 42.712 -1.771 4.457 1.00 13.34 281 ILE B CA 1
ATOM 1597 C C . ILE B 1 40 ? 41.488 -1.950 3.576 1.00 18.97 281 ILE B C 1
ATOM 1598 O O . ILE B 1 40 ? 40.383 -2.060 4.074 1.00 18.14 281 ILE B O 1
ATOM 1603 N N . SER B 1 41 ? 41.648 -1.891 2.271 1.00 19.30 282 SER B N 1
ATOM 1604 C CA . SER B 1 41 ? 40.541 -2.249 1.389 1.00 24.99 282 SER B CA 1
ATOM 1605 C C . SER B 1 41 ? 41.176 -2.901 0.175 1.00 23.55 282 SER B C 1
ATOM 1606 O O . SER B 1 41 ? 42.402 -2.975 0.108 1.00 19.16 282 SER B O 1
ATOM 1609 N N . ALA B 1 42 ? 40.377 -3.456 -0.727 1.00 16.03 283 ALA B N 1
ATOM 1610 C CA . ALA B 1 42 ? 40.949 -4.006 -1.941 1.00 26.93 283 ALA B CA 1
ATOM 1611 C C . ALA B 1 42 ? 41.895 -2.970 -2.565 1.00 23.36 283 ALA B C 1
ATOM 1612 O O . ALA B 1 42 ? 41.519 -1.823 -2.800 1.00 20.18 283 ALA B O 1
ATOM 1614 N N . GLY B 1 43 ? 43.146 -3.368 -2.749 1.00 28.00 284 GLY B N 1
ATOM 1615 C CA . GLY B 1 43 ? 44.136 -2.522 -3.392 1.00 26.08 284 GLY B CA 1
ATOM 1616 C C . GLY B 1 43 ? 44.798 -1.458 -2.543 1.00 31.18 284 GLY B C 1
ATOM 1617 O O . GLY B 1 43 ? 45.713 -0.800 -3.014 1.00 32.22 284 GLY B O 1
ATOM 1618 N N . ASN B 1 44 ? 44.395 -1.313 -1.283 1.00 19.80 285 ASN B N 1
ATOM 1619 C CA . ASN B 1 44 ? 44.884 -0.201 -0.467 1.00 21.98 285 ASN B CA 1
ATOM 1620 C C . ASN B 1 44 ? 45.194 -0.584 0.973 1.00 19.46 285 ASN B C 1
ATOM 1621 O O . ASN B 1 44 ? 44.401 -1.260 1.620 1.00 26.05 285 ASN B O 1
ATOM 1626 N N . ILE B 1 45 ? 46.375 -0.224 1.453 1.00 16.14 286 ILE B N 1
ATOM 1627 C CA . ILE B 1 45 ? 46.680 -0.366 2.870 1.00 10.69 286 ILE B CA 1
ATOM 1628 C C . ILE B 1 45 ? 47.426 0.861 3.364 1.00 20.41 286 ILE B C 1
ATOM 1629 O O . ILE B 1 45 ? 48.507 1.171 2.867 1.00 18.83 286 ILE B O 1
AT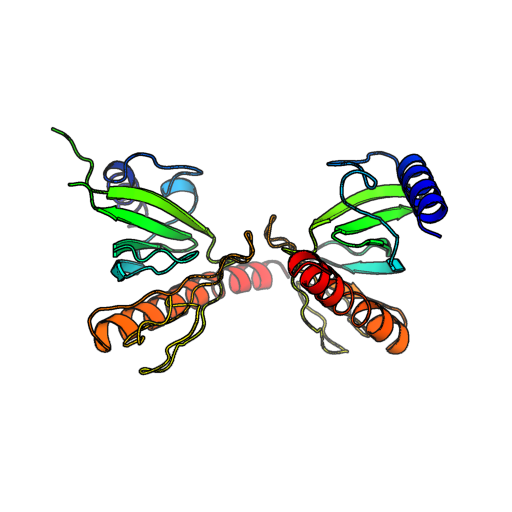OM 1634 N N . GLN B 1 46 ? 46.838 1.580 4.318 1.00 14.51 287 GLN B N 1
ATOM 1635 C CA A GLN B 1 46 ? 47.408 2.813 4.860 0.50 21.73 287 GLN B CA 1
ATOM 1636 C CA B GLN B 1 46 ? 47.515 2.740 4.910 0.50 20.93 287 GLN B CA 1
ATOM 1637 C C . GLN B 1 46 ? 47.082 2.958 6.344 1.00 17.98 287 GLN B C 1
ATOM 1638 O O . GLN B 1 46 ? 45.994 2.574 6.749 1.00 18.88 287 GLN B O 1
ATOM 1649 N N . GLU B 1 47 ? 47.970 3.556 7.129 1.00 13.06 288 GLU B N 1
ATOM 1650 C CA . GLU B 1 47 ? 47.581 3.958 8.472 1.00 14.11 288 GLU B CA 1
ATOM 1651 C C . GLU B 1 47 ? 46.815 5.274 8.357 1.00 16.49 288 GLU B C 1
ATOM 1652 O O . GLU B 1 47 ? 47.132 6.129 7.521 1.00 14.36 288 GLU B O 1
ATOM 1658 N N . ARG B 1 48 ? 45.783 5.415 9.182 1.00 12.31 289 ARG B N 1
ATOM 1659 C CA . ARG B 1 48 ? 44.971 6.634 9.214 1.00 10.13 289 ARG B CA 1
ATOM 1660 C C . ARG B 1 48 ? 44.724 7.000 10.663 1.00 12.01 289 ARG B C 1
ATOM 1661 O O . ARG B 1 48 ? 44.663 6.137 11.538 1.00 13.88 289 ARG B O 1
ATOM 1669 N N . ALA B 1 49 ? 44.604 8.299 10.923 1.00 12.51 290 ALA B N 1
ATOM 1670 C CA . ALA B 1 49 ? 44.158 8.771 12.208 1.00 12.84 290 ALA B CA 1
ATOM 1671 C C . ALA B 1 49 ? 42.648 8.766 12.187 1.00 11.09 290 ALA B C 1
ATOM 1672 O O . ALA B 1 49 ? 42.038 9.359 11.301 1.00 12.51 290 ALA B O 1
ATOM 1674 N N . PHE B 1 50 ? 42.051 8.067 13.142 1.00 9.48 291 PHE B N 1
ATOM 1675 C CA . PHE B 1 50 ? 40.607 8.016 13.278 1.00 6.48 291 PHE B CA 1
ATOM 1676 C C . PHE B 1 50 ? 40.132 8.817 14.474 1.00 9.55 291 PHE B C 1
ATOM 1677 O O . PHE B 1 50 ? 40.746 8.809 15.541 1.00 11.42 291 PHE B O 1
ATOM 1685 N N . PHE B 1 51 ? 38.998 9.468 14.277 1.00 9.25 292 PHE B N 1
ATOM 1686 C CA . PHE B 1 51 ? 38.385 10.313 15.288 1.00 9.23 292 PHE B CA 1
ATOM 1687 C C . PHE B 1 51 ? 36.918 9.934 15.358 1.00 6.53 292 PHE B C 1
ATOM 1688 O O . PHE B 1 51 ? 36.196 10.100 14.390 1.00 8.61 292 PHE B O 1
ATOM 1696 N N . LEU B 1 52 ? 36.481 9.451 16.515 1.00 8.19 293 LEU B N 1
ATOM 1697 C CA . LEU B 1 52 ? 35.075 9.097 16.745 1.00 6.62 293 LEU B CA 1
ATOM 1698 C C . LEU B 1 52 ? 34.486 10.195 17.605 1.00 10.04 293 LEU B C 1
ATOM 1699 O O . LEU B 1 52 ? 35.018 10.440 18.669 1.00 9.20 293 LEU B O 1
ATOM 1704 N N . PHE B 1 53 ? 33.479 10.891 17.086 1.00 6.74 294 PHE B N 1
ATOM 1705 C CA . PHE B 1 53 ? 32.713 11.906 17.790 1.00 7.70 294 PHE B CA 1
ATOM 1706 C C . PHE B 1 53 ? 31.318 11.380 18.029 1.00 9.01 294 PHE B C 1
ATOM 1707 O O . PHE B 1 53 ? 30.871 10.429 17.362 1.00 10.19 294 PHE B O 1
ATOM 1715 N N . ASP B 1 54 ? 30.551 12.062 18.876 1.00 9.81 295 ASP B N 1
ATOM 1716 C CA . ASP B 1 54 ? 29.142 11.771 18.825 1.00 9.22 295 ASP B CA 1
ATOM 1717 C C . ASP B 1 54 ? 28.626 12.127 17.426 1.00 14.96 295 ASP B C 1
ATOM 1718 O O . ASP B 1 54 ? 28.865 13.224 16.914 1.00 13.91 295 ASP B O 1
ATOM 1723 N N . ASN B 1 55 ? 27.962 11.150 16.802 1.00 11.02 296 ASN B N 1
ATOM 1724 C CA . ASN B 1 55 ? 27.323 11.273 15.484 1.00 11.03 296 ASN B CA 1
ATOM 1725 C C . ASN B 1 55 ? 28.271 11.143 14.289 1.00 7.95 296 ASN B C 1
ATOM 1726 O O . ASN B 1 55 ? 27.797 11.127 13.158 1.00 11.05 296 ASN B O 1
ATOM 1731 N N . LEU B 1 56 ? 29.580 11.021 14.507 1.00 8.24 297 LEU B N 1
ATOM 1732 C CA . LEU B 1 56 ? 30.452 11.074 13.331 1.00 9.23 297 LEU B CA 1
ATOM 1733 C C . LEU B 1 56 ? 31.758 10.340 13.502 1.00 7.43 297 LEU B C 1
ATOM 1734 O O . LEU B 1 56 ? 32.391 10.467 14.532 1.00 9.55 297 LEU B O 1
ATOM 1739 N N . LEU B 1 57 ? 32.172 9.593 12.473 1.00 5.92 298 LEU B N 1
ATOM 1740 C CA . LEU B 1 57 ? 33.520 9.032 12.446 1.00 6.25 298 LEU B CA 1
ATOM 1741 C C . LEU B 1 57 ? 34.282 9.734 11.334 1.00 9.16 298 LEU B C 1
ATOM 1742 O O . LEU B 1 57 ? 33.777 9.814 10.223 1.00 9.69 298 LEU B O 1
ATOM 1747 N N . VAL B 1 58 ? 35.494 10.210 11.627 1.00 8.43 299 VAL B N 1
ATOM 1748 C CA . VAL B 1 58 ? 36.342 10.878 10.619 1.00 6.66 299 VAL B CA 1
ATOM 1749 C C . VAL B 1 58 ? 37.679 10.191 10.553 1.00 6.27 299 VAL B C 1
ATOM 1750 O O . VAL B 1 58 ? 38.209 9.765 11.573 1.00 11.13 299 VAL B O 1
ATOM 1754 N N . TYR B 1 59 ? 38.233 10.043 9.355 1.00 9.41 300 TYR B N 1
ATOM 1755 C CA . TYR B 1 59 ? 39.592 9.549 9.277 1.00 9.14 300 TYR B CA 1
ATOM 1756 C C . TYR B 1 59 ? 40.410 10.427 8.343 1.00 7.89 300 TYR B C 1
ATOM 1757 O O . TYR B 1 59 ? 39.901 10.988 7.359 1.00 10.99 300 TYR B O 1
ATOM 1766 N N . CYS B 1 60 ? 41.680 10.548 8.717 1.00 11.41 301 CYS B N 1
ATOM 1767 C CA . CYS B 1 60 ? 42.616 11.479 8.124 1.00 13.77 301 CYS B CA 1
ATOM 1768 C C . CYS B 1 60 ? 43.973 10.860 7.925 1.00 13.99 301 CYS B C 1
ATOM 1769 O O . CYS B 1 60 ? 44.338 9.890 8.581 1.00 15.21 301 CYS B O 1
ATOM 1772 N N . LYS B 1 61 ? 44.738 11.467 7.030 1.00 16.93 302 LYS B N 1
ATOM 1773 C CA . LYS B 1 61 ? 46.171 11.190 6.949 1.00 19.90 302 LYS B CA 1
ATOM 1774 C C . LYS B 1 61 ? 46.942 12.221 7.760 1.00 21.23 302 LYS B C 1
ATOM 1775 O O . LYS B 1 61 ? 46.626 13.408 7.684 1.00 24.65 302 LYS B O 1
ATOM 1781 N N . ARG B 1 62 ? 47.933 11.796 8.545 1.00 22.43 303 ARG B N 1
ATOM 1782 C CA . ARG B 1 62 ? 48.798 12.755 9.239 1.00 36.15 303 ARG B CA 1
ATOM 1783 C C . ARG B 1 62 ? 49.748 13.401 8.225 1.00 30.12 303 ARG B C 1
ATOM 1784 O O . ARG B 1 62 ? 50.374 12.730 7.420 1.00 33.45 303 ARG B O 1
ATOM 1792 N N . LYS B 1 63 ? 49.821 14.726 8.278 1.00 28.20 304 LYS B N 1
ATOM 1793 C CA . LYS B 1 63 ? 50.505 15.533 7.272 1.00 41.08 304 LYS B CA 1
ATOM 1794 C C . LYS B 1 63 ? 52.023 15.422 7.366 1.00 39.04 304 LYS B C 1
ATOM 1795 O O . LYS B 1 63 ? 52.560 14.824 8.298 1.00 54.97 304 LYS B O 1
ATOM 1801 N N . LEU B 1 83 ? 48.871 18.504 12.433 1.00 23.24 324 LEU B N 1
ATOM 1802 C CA . LEU B 1 83 ? 48.171 18.710 11.164 1.00 24.62 324 LEU B CA 1
ATOM 1803 C C . LEU B 1 83 ? 47.794 17.410 10.451 1.00 34.90 324 LEU B C 1
ATOM 1804 O O . LEU B 1 83 ? 48.536 16.430 10.467 1.00 23.43 324 LEU B O 1
ATOM 1809 N N . TYR B 1 84 ? 46.625 17.440 9.818 1.00 21.35 325 TYR B N 1
ATOM 1810 C CA . TYR B 1 84 ? 46.024 16.291 9.147 1.00 19.15 325 TYR B CA 1
ATOM 1811 C C . TYR B 1 84 ? 45.466 16.646 7.785 1.00 19.75 325 TYR B C 1
ATOM 1812 O O . TYR B 1 84 ? 45.150 17.805 7.510 1.00 21.84 325 TYR B O 1
ATOM 1821 N N . ILE B 1 85 ? 45.341 15.639 6.932 1.00 17.54 326 ILE B N 1
ATOM 1822 C CA . ILE B 1 85 ? 44.664 15.812 5.667 1.00 15.21 326 ILE B CA 1
ATOM 1823 C C . ILE B 1 85 ? 43.379 14.991 5.697 1.00 15.63 326 ILE B C 1
ATOM 1824 O O . ILE B 1 85 ? 43.421 13.772 5.926 1.00 17.89 326 ILE B O 1
ATOM 1829 N N . PHE B 1 86 ? 42.241 15.655 5.512 1.00 12.82 327 PHE B N 1
ATOM 1830 C CA . PHE B 1 86 ? 40.952 14.957 5.503 1.00 12.77 327 PHE B CA 1
ATOM 1831 C C . PHE B 1 86 ? 40.937 13.798 4.506 1.00 14.67 327 PHE B C 1
ATOM 1832 O O . PHE B 1 86 ? 41.335 13.962 3.354 1.00 17.56 327 PHE B O 1
ATOM 1840 N N . ARG B 1 87 ? 40.460 12.624 4.925 1.00 14.82 328 ARG B N 1
ATOM 1841 C CA . ARG B 1 87 ? 40.316 11.530 3.964 1.00 16.19 328 ARG B CA 1
ATOM 1842 C C . ARG B 1 87 ? 38.868 11.048 3.854 1.00 17.22 328 ARG B C 1
ATOM 1843 O O . ARG B 1 87 ? 38.400 10.717 2.759 1.00 16.86 328 ARG B O 1
ATOM 1851 N N . GLY B 1 88 ? 38.147 10.996 4.967 1.00 10.43 329 GLY B N 1
ATOM 1852 C CA . GLY B 1 88 ? 36.759 10.580 4.865 1.00 10.55 329 GLY B CA 1
ATOM 1853 C C . GLY B 1 88 ? 35.967 10.748 6.146 1.00 9.10 329 GLY B C 1
ATOM 1854 O O . GLY B 1 88 ? 36.539 10.969 7.206 1.00 10.81 329 GLY B O 1
ATOM 1855 N N . ARG B 1 89 ? 34.654 10.642 6.022 1.00 9.90 330 ARG B N 1
ATOM 1856 C CA . ARG B 1 89 ? 33.760 10.754 7.165 1.00 7.94 330 ARG B CA 1
ATOM 1857 C C . ARG B 1 89 ? 32.547 9.863 6.976 1.00 10.71 330 ARG B C 1
ATOM 1858 O O . ARG B 1 89 ? 32.102 9.615 5.848 1.00 10.43 330 ARG B O 1
ATOM 1866 N N . ILE B 1 90 ? 32.014 9.387 8.094 1.00 8.98 331 ILE B N 1
ATOM 1867 C CA . ILE B 1 90 ? 30.825 8.537 8.109 1.00 8.35 331 ILE B CA 1
ATOM 1868 C C . ILE B 1 90 ? 29.886 8.976 9.223 1.00 6.57 331 ILE B C 1
ATOM 1869 O O . ILE B 1 90 ? 30.308 9.052 10.363 1.00 8.55 331 ILE B O 1
ATOM 1874 N N . ASN B 1 91 ? 28.619 9.216 8.893 1.00 10.30 332 ASN B N 1
ATOM 1875 C CA . ASN B 1 91 ? 27.571 9.473 9.887 1.00 9.64 332 ASN B CA 1
ATOM 1876 C C . ASN B 1 91 ? 27.361 8.155 10.624 1.00 8.95 332 ASN B C 1
ATOM 1877 O O . ASN B 1 91 ? 27.079 7.136 9.993 1.00 11.87 332 ASN B O 1
ATOM 1882 N N . THR B 1 92 ? 27.532 8.158 11.942 1.00 7.50 333 THR B N 1
ATOM 1883 C CA . THR B 1 92 ? 27.510 6.900 12.687 1.00 6.55 333 THR B CA 1
ATOM 1884 C C . THR B 1 92 ? 26.128 6.252 12.641 1.00 9.50 333 THR B C 1
ATOM 1885 O O . THR B 1 92 ? 26.002 5.030 12.870 1.00 10.02 333 THR B O 1
ATOM 1889 N N . GLU B 1 93 ? 25.106 7.031 12.285 1.00 11.16 334 GLU B N 1
ATOM 1890 C CA . GLU B 1 93 ? 23.769 6.466 12.192 1.00 12.48 334 GLU B CA 1
ATOM 1891 C C . GLU B 1 93 ? 23.653 5.497 11.023 1.00 12.57 334 GLU B C 1
ATOM 1892 O O . GLU B 1 93 ? 22.774 4.624 11.024 1.00 18.15 334 GLU B O 1
ATOM 1898 N N . VAL B 1 94 ? 24.534 5.639 10.044 1.00 11.10 335 VAL B N 1
ATOM 1899 C CA . VAL B 1 94 ? 24.533 4.763 8.866 1.00 18.59 335 VAL B CA 1
ATOM 1900 C C . VAL B 1 94 ? 25.879 4.058 8.717 1.00 27.39 335 VAL B C 1
ATOM 1901 O O . VAL B 1 94 ? 26.402 3.874 7.618 1.00 30.0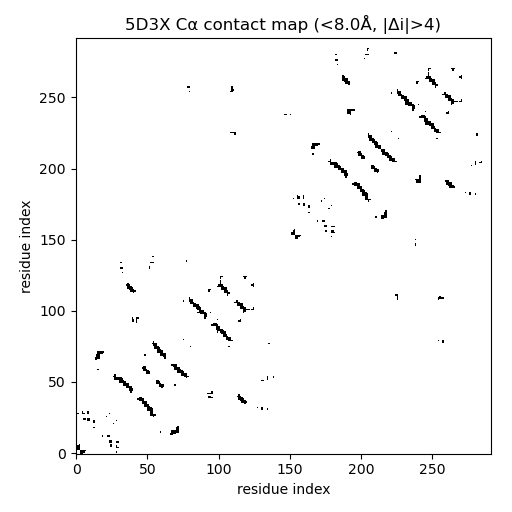6 335 VAL B O 1
ATOM 1905 N N . MET B 1 95 ? 26.449 3.690 9.851 1.00 12.99 336 MET B N 1
ATOM 1906 C CA . MET B 1 95 ? 27.684 2.934 9.864 1.00 9.85 336 MET B CA 1
ATOM 1907 C C . MET B 1 95 ? 27.396 1.562 10.446 1.00 10.97 336 MET B C 1
ATOM 1908 O O . MET B 1 95 ? 26.793 1.459 11.517 1.00 15.93 336 MET B O 1
ATOM 1913 N N . GLU B 1 96 ? 27.827 0.516 9.749 1.00 9.23 337 GLU B N 1
ATOM 1914 C CA . GLU B 1 96 ? 27.741 -0.825 10.307 1.00 10.44 337 GLU B CA 1
ATOM 1915 C C . GLU B 1 96 ? 29.129 -1.336 10.587 1.00 13.81 337 GLU B C 1
ATOM 1916 O O . GLU B 1 96 ? 30.110 -0.914 9.979 1.00 14.11 337 GLU B O 1
ATOM 1922 N N . VAL B 1 97 ? 29.214 -2.247 11.543 1.00 10.63 338 VAL B N 1
ATOM 1923 C CA . VAL B 1 97 ? 30.492 -2.840 11.896 1.00 10.64 338 VAL B CA 1
ATOM 1924 C C . VAL B 1 97 ? 30.333 -4.352 11.907 1.00 15.47 338 VAL B C 1
ATOM 1925 O O . VAL B 1 97 ? 29.262 -4.879 12.211 1.00 15.41 338 VAL B O 1
ATOM 1929 N N . GLU B 1 98 ? 31.393 -5.041 11.506 1.00 13.38 339 GLU B N 1
ATOM 1930 C CA . GLU B 1 98 ? 31.368 -6.499 11.472 1.00 10.49 339 GLU B CA 1
ATOM 1931 C C . GLU B 1 98 ? 32.702 -7.003 11.979 1.00 19.64 339 GLU B C 1
ATOM 1932 O O . GLU B 1 98 ? 33.721 -6.374 11.774 1.00 16.25 339 GLU B O 1
ATOM 1938 N N . ASN B 1 99 ? 32.704 -8.096 12.716 1.00 15.92 340 ASN B N 1
ATOM 1939 C CA . ASN B 1 99 ? 33.968 -8.624 13.198 1.00 11.77 340 ASN B CA 1
ATOM 1940 C C . ASN B 1 99 ? 34.779 -9.270 12.058 1.00 15.56 340 ASN B C 1
ATOM 1941 O O . ASN B 1 99 ? 34.208 -9.709 11.055 1.00 16.83 340 ASN B O 1
ATOM 1946 N N . VAL B 1 100 ? 36.098 -9.285 12.212 1.00 13.38 341 VAL B N 1
ATOM 1947 C CA . VAL B 1 100 ? 36.983 -10.065 11.349 1.00 14.26 341 VAL B CA 1
ATOM 1948 C C . VAL B 1 100 ? 37.750 -11.021 12.232 1.00 15.85 341 VAL B C 1
ATOM 1949 O O . VAL B 1 100 ? 38.303 -10.639 13.278 1.00 15.95 341 VAL B O 1
ATOM 1953 N N . GLU B 1 101 ? 37.746 -12.287 11.817 1.00 18.82 342 GLU B N 1
ATOM 1954 C CA A GLU B 1 101 ? 38.461 -13.307 12.563 0.39 20.59 342 GLU B CA 1
ATOM 1955 C CA B GLU B 1 101 ? 38.460 -13.361 12.499 0.61 20.76 342 GLU B CA 1
ATOM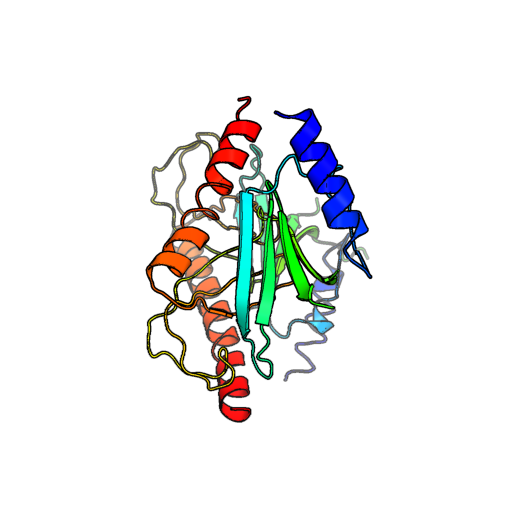 1956 C C . GLU B 1 101 ? 39.965 -13.206 12.327 1.00 17.81 342 GLU B C 1
ATOM 1957 O O . GLU B 1 101 ? 40.433 -12.959 11.218 1.00 15.83 342 GLU B O 1
ATOM 1968 N N . ASP B 1 102 ? 40.721 -13.351 13.403 1.00 18.42 343 ASP B N 1
ATOM 1969 C CA . ASP B 1 102 ? 42.168 -13.274 13.320 1.00 12.71 343 ASP B CA 1
ATOM 1970 C C . ASP B 1 102 ? 42.662 -14.300 12.301 1.00 20.68 343 ASP B C 1
ATOM 1971 O O . ASP B 1 102 ? 42.154 -15.419 12.265 1.00 19.93 343 ASP B O 1
ATOM 1976 N N . GLY B 1 103 ? 43.630 -13.916 11.479 1.00 19.24 344 GLY B N 1
ATOM 1977 C CA . GLY B 1 103 ? 44.216 -14.832 10.509 1.00 20.29 344 GLY B CA 1
ATOM 1978 C C . GLY B 1 103 ? 43.587 -14.759 9.131 1.00 20.47 344 GLY B C 1
ATOM 1979 O O . GLY B 1 103 ? 44.078 -15.361 8.184 1.00 22.10 344 GLY B O 1
ATOM 1980 N N . THR B 1 104 ? 42.478 -14.039 9.025 1.00 20.41 345 THR B N 1
ATOM 1981 C CA . THR B 1 104 ? 41.804 -13.821 7.751 1.00 19.92 345 THR B CA 1
ATOM 1982 C C . THR B 1 104 ? 42.737 -13.115 6.770 1.00 20.53 345 THR B C 1
ATOM 1983 O O . THR B 1 104 ? 43.432 -12.181 7.149 1.00 17.93 345 THR B O 1
ATOM 1987 N N . ALA B 1 105 ? 42.768 -13.580 5.525 1.00 14.82 346 ALA B N 1
ATOM 1988 C CA . ALA B 1 105 ? 43.474 -12.858 4.464 1.00 14.58 346 ALA B CA 1
ATOM 1989 C C . ALA B 1 105 ? 42.746 -13.115 3.155 1.00 20.09 346 ALA B C 1
ATOM 1990 O O . ALA B 1 105 ? 42.604 -14.263 2.742 1.00 19.29 346 ALA B O 1
ATOM 1992 N N . ASP B 1 106 ? 42.245 -12.059 2.521 1.00 17.20 347 ASP B N 1
ATOM 1993 C CA . ASP B 1 106 ? 41.453 -12.242 1.316 1.00 13.57 347 ASP B CA 1
ATOM 1994 C C . ASP B 1 106 ? 41.395 -10.976 0.501 1.00 15.38 347 ASP B C 1
ATOM 1995 O O . ASP B 1 106 ? 42.114 -10.017 0.797 1.00 16.05 347 ASP B O 1
ATOM 2000 N N . TYR B 1 107 ? 40.552 -10.972 -0.529 1.00 15.44 348 TYR B N 1
ATOM 2001 C CA . TYR B 1 107 ? 40.511 -9.845 -1.450 1.00 18.74 348 TYR B CA 1
ATOM 2002 C C . TYR B 1 107 ? 40.244 -8.512 -0.739 1.00 17.91 348 TYR B C 1
ATOM 2003 O O . TYR B 1 107 ? 40.905 -7.508 -1.018 1.00 17.84 348 TYR B O 1
ATOM 2012 N N . HIS B 1 108 ? 39.329 -8.554 0.225 1.00 16.20 349 HIS B N 1
ATOM 2013 C CA . HIS B 1 108 ? 38.921 -7.383 0.998 1.00 17.57 349 HIS B CA 1
ATOM 2014 C C . HIS B 1 108 ? 39.988 -6.873 1.960 1.00 15.76 349 HIS B C 1
ATOM 2015 O O . HIS B 1 108 ? 39.889 -5.730 2.428 1.00 14.16 349 HIS B O 1
ATOM 2022 N N . SER B 1 109 ? 40.988 -7.706 2.275 1.00 12.38 350 SER B N 1
ATOM 2023 C CA . SER B 1 109 ? 42.085 -7.249 3.131 1.00 12.43 350 SER B CA 1
ATOM 2024 C C . SER B 1 109 ? 43.340 -7.057 2.282 1.00 18.08 350 SER B C 1
ATOM 2025 O O . SER B 1 109 ? 44.445 -7.028 2.813 1.00 14.61 350 SER B O 1
ATOM 2028 N N . ASN B 1 110 ? 43.163 -6.951 0.970 1.00 15.18 351 ASN B N 1
ATOM 2029 C CA . ASN B 1 110 ? 44.277 -6.644 0.080 1.00 19.56 351 ASN B CA 1
ATOM 2030 C C . ASN B 1 110 ? 45.312 -7.747 0.124 1.00 22.62 351 ASN B C 1
ATOM 2031 O O . ASN B 1 110 ? 46.493 -7.488 -0.067 1.00 18.51 351 ASN B O 1
ATOM 2036 N N . GLY B 1 111 ? 44.879 -8.948 0.503 1.00 17.49 352 GLY B N 1
ATOM 2037 C CA . GLY B 1 111 ? 45.762 -10.096 0.626 1.00 15.85 352 GLY B CA 1
ATOM 2038 C C . GLY B 1 111 ? 46.583 -10.126 1.904 1.00 15.18 352 GLY B C 1
ATOM 2039 O O . GLY B 1 111 ? 47.354 -11.070 2.116 1.00 17.08 352 GLY B O 1
ATOM 2040 N N . TYR B 1 112 ? 46.444 -9.115 2.758 1.00 13.36 353 TYR B N 1
ATOM 2041 C CA . TYR B 1 112 ? 47.183 -9.123 4.019 1.00 12.01 353 TYR B CA 1
ATOM 2042 C C . TYR B 1 112 ? 46.428 -9.812 5.129 1.00 19.88 353 TYR B C 1
ATOM 2043 O O . TYR B 1 112 ? 45.200 -9.897 5.104 1.00 12.13 353 TYR B O 1
ATOM 2052 N N . THR B 1 113 ? 47.185 -10.331 6.093 1.00 15.61 354 THR B N 1
ATOM 2053 C CA . THR B 1 113 ? 46.611 -11.058 7.215 1.00 14.30 354 THR B CA 1
ATOM 2054 C C . THR B 1 113 ? 46.112 -10.093 8.278 1.00 14.28 354 THR B C 1
ATOM 2055 O O . THR B 1 113 ? 46.874 -9.259 8.781 1.00 16.11 354 THR B O 1
ATOM 2059 N N . VAL B 1 114 ? 44.831 -10.216 8.604 1.00 14.82 355 VAL B N 1
ATOM 2060 C CA . VAL B 1 114 ? 44.216 -9.375 9.622 1.00 11.11 355 VAL B CA 1
ATOM 2061 C C . VAL B 1 114 ? 44.241 -10.025 10.999 1.00 17.07 355 VAL B C 1
ATOM 2062 O O . VAL B 1 114 ? 43.806 -11.163 11.169 1.00 16.88 355 VAL B O 1
ATOM 2066 N N . THR B 1 115 ? 44.722 -9.300 12.000 1.00 18.00 356 THR B N 1
ATOM 2067 C CA . THR B 1 115 ? 44.450 -9.685 13.381 1.00 14.12 356 THR B CA 1
ATOM 2068 C C . THR B 1 115 ? 44.015 -8.434 14.129 1.00 13.18 356 THR B C 1
ATOM 2069 O O . THR B 1 115 ? 44.402 -7.336 13.732 1.00 15.91 356 THR B O 1
ATOM 2073 N N . ASN B 1 116 ? 43.200 -8.605 15.170 1.00 14.64 357 ASN B N 1
ATOM 2074 C CA . ASN B 1 116 ? 42.667 -7.447 15.913 1.00 17.27 357 ASN B CA 1
ATOM 2075 C C . ASN B 1 116 ? 41.984 -6.448 14.987 1.00 16.54 357 ASN B C 1
ATOM 2076 O O . ASN B 1 116 ? 42.143 -5.215 15.119 1.00 11.94 357 ASN B O 1
ATOM 2081 N N . GLY B 1 117 ? 41.203 -6.976 14.048 1.00 14.00 358 GLY B N 1
ATOM 2082 C CA . GLY B 1 117 ? 40.593 -6.112 13.050 1.00 10.81 358 GLY B CA 1
ATOM 2083 C C . GLY B 1 117 ? 39.088 -6.243 12.983 1.00 14.12 358 GLY B C 1
ATOM 2084 O O . GLY B 1 117 ? 38.487 -7.128 13.597 1.00 12.92 358 GLY B O 1
ATOM 2085 N N . TRP B 1 118 ? 38.467 -5.353 12.217 1.00 10.22 359 TRP B N 1
ATOM 2086 C CA . TRP B 1 118 ? 37.025 -5.413 12.032 1.00 13.90 359 TRP B CA 1
ATOM 2087 C C . TRP B 1 118 ? 36.742 -4.701 10.731 1.00 9.50 359 TRP B C 1
ATOM 2088 O O . TRP B 1 118 ? 37.660 -4.144 10.126 1.00 12.59 359 TRP B O 1
ATOM 2099 N N . LYS B 1 119 ? 35.503 -4.761 10.264 1.00 9.93 360 LYS B N 1
ATOM 2100 C CA . LYS B 1 119 ? 35.100 -4.094 9.036 1.00 9.13 360 LYS B CA 1
ATOM 2101 C C . LYS B 1 119 ? 34.106 -2.986 9.336 1.00 12.64 360 LYS B C 1
ATOM 2102 O O . LYS B 1 119 ? 33.256 -3.129 10.226 1.00 11.92 360 LYS B O 1
ATOM 2108 N N . ILE B 1 120 ? 34.221 -1.905 8.564 1.00 10.42 361 ILE B N 1
ATOM 2109 C CA A ILE B 1 120 ? 33.257 -0.813 8.614 0.69 7.51 361 ILE B CA 1
ATOM 2110 C CA B ILE B 1 120 ? 33.298 -0.778 8.598 0.31 7.62 361 ILE B CA 1
ATOM 2111 C C . ILE B 1 120 ? 32.543 -0.715 7.281 1.00 10.90 361 ILE B C 1
ATOM 2112 O O . ILE B 1 120 ? 33.171 -0.744 6.211 1.00 11.75 361 ILE B O 1
ATOM 2121 N N . HIS B 1 121 ? 31.217 -0.630 7.345 1.00 11.82 362 HIS B N 1
ATOM 2122 C CA . HIS B 1 121 ? 30.403 -0.432 6.169 1.00 10.72 362 HIS B CA 1
ATOM 2123 C C . HIS B 1 121 ? 29.852 0.975 6.227 1.00 16.77 362 HIS B C 1
ATOM 2124 O O . HIS B 1 121 ? 29.048 1.292 7.099 1.00 17.24 362 HIS B O 1
ATOM 2131 N N . ASN B 1 122 ? 30.280 1.810 5.295 1.00 13.47 363 ASN B N 1
ATOM 2132 C CA . ASN B 1 122 ? 29.647 3.102 5.098 1.00 17.02 363 ASN B CA 1
ATOM 2133 C C . ASN B 1 122 ? 28.473 2.879 4.153 1.00 14.11 363 ASN B C 1
ATOM 2134 O O . ASN B 1 122 ? 28.667 2.791 2.929 1.00 15.26 363 ASN B O 1
ATOM 2139 N N . THR B 1 123 ? 27.280 2.776 4.734 1.00 16.85 364 THR B N 1
ATOM 2140 C CA . THR B 1 123 ? 26.096 2.389 3.977 1.00 16.77 364 THR B CA 1
ATOM 2141 C C . THR B 1 123 ? 25.571 3.509 3.110 1.00 20.41 364 THR B C 1
ATOM 2142 O O . THR B 1 123 ? 24.880 3.245 2.126 1.00 21.67 364 THR B O 1
ATOM 2146 N N . ALA B 1 124 ? 25.904 4.752 3.451 1.00 19.02 365 ALA B N 1
ATOM 2147 C CA . ALA B 1 124 ? 25.457 5.878 2.636 1.00 21.15 365 ALA B CA 1
ATOM 2148 C C . ALA B 1 124 ? 26.192 5.906 1.292 1.00 25.14 365 ALA B C 1
ATOM 2149 O O . ALA B 1 124 ? 25.620 6.318 0.280 1.00 32.11 365 ALA B O 1
ATOM 2151 N N . LYS B 1 125 ? 27.431 5.417 1.277 1.00 20.77 366 LYS B N 1
ATOM 2152 C CA . LYS B 1 125 ? 28.211 5.267 0.045 1.00 19.43 366 LYS B CA 1
ATOM 2153 C C . LYS B 1 125 ? 28.361 3.822 -0.440 1.00 29.62 366 LYS B C 1
ATOM 2154 O O . LYS B 1 125 ? 29.018 3.574 -1.447 1.00 25.95 366 LYS B O 1
ATOM 2160 N N . ASN B 1 126 ? 27.746 2.879 0.269 1.00 22.47 367 ASN B N 1
ATOM 2161 C CA . ASN B 1 126 ? 28.009 1.452 0.067 1.00 23.57 367 ASN B CA 1
ATOM 2162 C C . ASN B 1 126 ? 29.487 1.115 -0.148 1.00 27.49 367 ASN B C 1
ATOM 2163 O O . ASN B 1 126 ? 29.871 0.480 -1.136 1.00 26.35 367 ASN B O 1
ATOM 2168 N N . LYS B 1 127 ? 30.300 1.539 0.808 1.00 16.96 368 LYS B N 1
ATOM 2169 C CA . LYS B 1 127 ? 31.738 1.307 0.765 1.00 22.80 368 LYS B CA 1
ATOM 2170 C C . LYS B 1 127 ? 32.134 0.507 2.002 1.00 21.68 368 LYS B C 1
ATOM 2171 O O . LYS B 1 127 ? 31.649 0.789 3.091 1.00 14.51 368 LYS B O 1
ATOM 2177 N N . TRP B 1 128 ? 33.003 -0.489 1.842 1.00 18.78 369 TRP B N 1
ATOM 2178 C CA . TRP B 1 128 ? 33.501 -1.280 2.974 1.00 13.41 369 TRP B CA 1
ATOM 2179 C C . TRP B 1 128 ? 34.975 -1.085 3.155 1.00 18.29 369 TRP B C 1
ATOM 2180 O O . TRP B 1 128 ? 35.694 -0.935 2.173 1.00 21.87 369 TRP B O 1
ATOM 2191 N N . PHE B 1 129 ? 35.450 -1.125 4.392 1.00 13.92 370 PHE B N 1
ATOM 2192 C CA . PHE B 1 129 ? 36.892 -1.249 4.599 1.00 13.75 370 PHE B CA 1
ATOM 2193 C C . PHE B 1 129 ? 37.198 -1.951 5.903 1.00 13.89 370 PHE B C 1
ATOM 2194 O O . PHE B 1 129 ? 36.312 -2.157 6.724 1.00 13.78 370 PHE B O 1
ATOM 2202 N N . VAL B 1 130 ? 38.458 -2.366 6.054 1.00 11.54 371 VAL B N 1
ATOM 2203 C CA . VAL B 1 130 ? 38.943 -3.044 7.247 1.00 9.66 371 VAL B CA 1
ATOM 2204 C C . VAL B 1 130 ? 39.747 -2.067 8.103 1.00 10.86 371 VAL B C 1
ATOM 2205 O O . VAL B 1 130 ? 40.546 -1.307 7.581 1.00 13.58 371 VAL B O 1
ATOM 2209 N N . CYS B 1 131 ? 39.528 -2.107 9.416 1.00 11.52 372 CYS B N 1
ATOM 2210 C CA . CYS B 1 131 ? 40.346 -1.413 10.391 1.00 11.63 372 CYS B CA 1
ATOM 2211 C C . CYS B 1 131 ? 41.107 -2.450 11.148 1.00 17.67 372 CYS B C 1
ATOM 2212 O O . CYS B 1 131 ? 40.537 -3.467 11.538 1.00 18.36 372 CYS B O 1
ATOM 2215 N N . MET B 1 132 ? 42.364 -2.165 11.434 1.00 12.25 373 MET B N 1
ATOM 2216 C CA . MET B 1 132 ? 43.177 -3.103 12.173 1.00 12.58 373 MET B CA 1
ATOM 2217 C C . MET B 1 132 ? 43.927 -2.388 13.287 1.00 14.50 373 MET B C 1
ATOM 2218 O O . MET B 1 132 ? 44.634 -1.418 13.031 1.00 16.95 373 MET B O 1
ATOM 2223 N N . ALA B 1 133 ? 43.739 -2.855 14.521 1.00 11.59 374 ALA B N 1
ATOM 2224 C CA . ALA B 1 133 ? 44.458 -2.299 15.656 1.00 13.55 374 ALA B CA 1
ATOM 2225 C C . ALA B 1 133 ? 45.684 -3.170 15.963 1.00 18.95 374 ALA B C 1
ATOM 2226 O O . ALA B 1 133 ? 45.833 -4.251 15.397 1.00 19.58 374 ALA B O 1
ATOM 2228 N N . LYS B 1 134 ? 46.562 -2.688 16.838 1.00 18.30 375 LYS B N 1
ATOM 2229 C CA . LYS B 1 134 ? 47.784 -3.418 17.191 1.00 21.21 375 LYS B CA 1
ATOM 2230 C C . LYS B 1 134 ? 47.578 -4.558 18.175 1.00 23.50 375 LYS B C 1
ATOM 2231 O O . LYS B 1 134 ? 48.348 -5.513 18.193 1.00 17.92 375 LYS B O 1
ATOM 2237 N N . THR B 1 135 ? 46.572 -4.428 19.032 1.00 23.77 376 THR B N 1
ATOM 2238 C CA . THR B 1 135 ? 46.347 -5.368 20.123 1.00 21.79 376 THR B CA 1
ATOM 2239 C C . THR B 1 135 ? 44.869 -5.670 20.277 1.00 20.57 376 THR B C 1
ATOM 2240 O O . THR B 1 135 ? 44.031 -4.884 19.822 1.00 19.98 376 THR B O 1
ATOM 2244 N N . ALA B 1 136 ? 44.545 -6.799 20.912 1.00 20.64 377 ALA B N 1
ATOM 2245 C CA . ALA B 1 136 ? 43.152 -7.148 21.156 1.00 16.34 377 ALA B CA 1
ATOM 2246 C C . ALA B 1 136 ? 42.497 -6.064 22.037 1.00 17.39 377 ALA B C 1
ATOM 2247 O O . ALA B 1 136 ? 41.332 -5.721 21.853 1.00 18.13 377 ALA B O 1
ATOM 2249 N N . GLU B 1 137 ? 43.267 -5.516 22.975 1.00 20.47 378 GLU B N 1
ATOM 2250 C CA . GLU B 1 137 ? 42.738 -4.493 23.876 1.00 21.65 378 GLU B CA 1
ATOM 2251 C C . GLU B 1 137 ? 42.348 -3.230 23.116 1.00 19.77 378 GLU B C 1
ATOM 2252 O O . GLU B 1 137 ? 41.285 -2.663 23.380 1.00 20.17 378 GLU B O 1
ATOM 2258 N N . GLU B 1 138 ? 43.167 -2.805 22.151 1.00 15.24 379 GLU B N 1
ATOM 2259 C CA . GLU B 1 138 ? 42.823 -1.621 21.348 1.00 15.93 379 GLU B CA 1
ATOM 2260 C C . GLU B 1 138 ? 41.600 -1.857 20.466 1.00 17.65 379 GLU B C 1
ATOM 2261 O O . GLU B 1 138 ? 40.762 -0.954 20.271 1.00 14.08 379 GLU B O 1
ATOM 2267 N N . LYS B 1 139 ? 41.515 -3.060 19.889 1.00 13.49 380 LYS B N 1
ATOM 2268 C CA . LYS B 1 139 ? 40.334 -3.408 19.113 1.00 12.08 380 LYS B CA 1
ATOM 2269 C C . LYS B 1 139 ? 39.107 -3.287 20.007 1.00 15.40 380 LYS B C 1
ATOM 2270 O O . LYS B 1 139 ? 38.062 -2.754 19.616 1.00 13.11 380 LYS B O 1
ATOM 2276 N N . GLN B 1 140 ? 39.241 -3.807 21.222 1.00 11.32 381 GLN B N 1
ATOM 2277 C CA . GLN B 1 140 ? 38.119 -3.821 22.147 1.00 14.74 381 GLN B CA 1
ATOM 2278 C C . GLN B 1 140 ? 37.721 -2.396 22.517 1.00 12.80 381 GLN B C 1
ATOM 2279 O O . GLN B 1 140 ? 36.539 -2.102 22.644 1.00 15.42 381 GLN B O 1
ATOM 2285 N N . LYS B 1 141 ? 38.717 -1.525 22.661 1.00 13.95 382 LYS B N 1
ATOM 2286 C CA . LYS B 1 141 ? 38.476 -0.134 23.043 1.00 14.92 382 LYS B CA 1
ATOM 2287 C C . LYS B 1 141 ? 37.688 0.567 21.919 1.00 13.13 382 LYS B C 1
ATOM 2288 O O . LYS B 1 141 ? 36.711 1.302 22.177 1.00 13.71 382 LYS B O 1
ATOM 2294 N N . TRP B 1 142 ? 38.085 0.305 20.674 1.00 11.50 383 TRP B N 1
ATOM 2295 C CA . TRP B 1 142 ? 37.352 0.880 19.535 1.00 12.65 383 TRP B CA 1
ATOM 2296 C C . TRP B 1 142 ? 35.922 0.351 19.422 1.00 10.49 383 TRP B C 1
ATOM 2297 O O . TRP B 1 142 ? 34.989 1.126 19.241 1.00 9.83 383 TRP B O 1
ATOM 2308 N N . LEU B 1 143 ? 35.741 -0.963 19.517 1.00 9.38 384 LEU B N 1
ATOM 2309 C CA . LEU B 1 143 ? 34.389 -1.491 19.338 1.00 11.17 384 LEU B CA 1
ATOM 2310 C C . LEU B 1 143 ? 33.481 -1.029 20.486 1.00 9.69 384 LEU B C 1
ATOM 2311 O O . LEU B 1 143 ? 32.317 -0.666 20.255 1.00 12.36 384 LEU B O 1
ATOM 2316 N N . ASP B 1 144 ? 34.039 -1.014 21.701 1.00 10.63 385 ASP B N 1
ATOM 2317 C CA A ASP B 1 144 ? 33.326 -0.527 22.879 0.62 14.49 385 ASP B CA 1
ATOM 2318 C CA B ASP B 1 144 ? 33.308 -0.533 22.860 0.38 14.41 385 ASP B CA 1
ATOM 2319 C C . ASP B 1 144 ? 32.868 0.904 22.630 1.00 8.8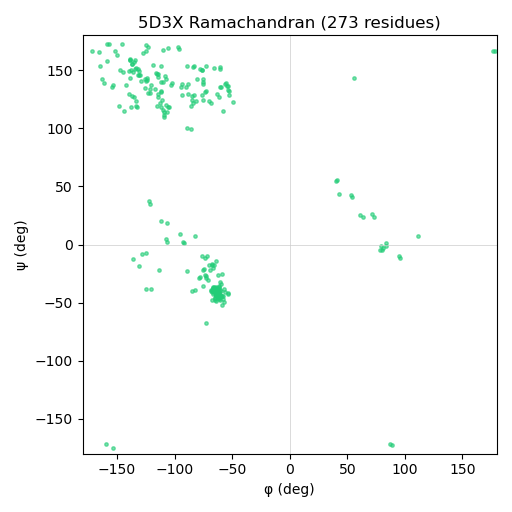5 385 ASP B C 1
ATOM 2320 O O . ASP B 1 144 ? 31.705 1.239 22.863 1.00 12.93 385 ASP B O 1
ATOM 2329 N N . ALA B 1 145 ? 33.792 1.740 22.155 1.00 8.96 386 ALA B N 1
ATOM 2330 C CA . ALA B 1 145 ? 33.458 3.164 21.920 1.00 7.60 386 ALA B CA 1
ATOM 2331 C C . ALA B 1 145 ? 32.396 3.325 20.826 1.00 9.27 386 ALA B C 1
ATOM 2332 O O . ALA B 1 145 ? 31.495 4.148 20.935 1.00 9.74 386 ALA B O 1
ATOM 2334 N N . ILE B 1 146 ? 32.476 2.518 19.774 1.00 9.25 387 ILE B N 1
ATOM 2335 C CA . ILE B 1 146 ? 31.455 2.573 18.717 1.00 7.34 387 ILE B CA 1
ATOM 2336 C C . ILE B 1 146 ? 30.030 2.217 19.251 1.00 8.11 387 ILE B C 1
ATOM 2337 O O . ILE B 1 146 ? 29.021 2.909 18.991 1.00 8.87 387 ILE B O 1
ATOM 2342 N N . ILE B 1 147 ? 29.983 1.144 20.053 1.00 9.15 388 ILE B N 1
ATOM 2343 C CA . ILE B 1 147 ? 28.682 0.724 20.606 1.00 7.09 388 ILE B CA 1
ATOM 2344 C C . ILE B 1 147 ? 28.167 1.791 21.622 1.00 6.91 388 ILE B C 1
ATOM 2345 O O . ILE B 1 147 ? 26.972 2.145 21.649 1.00 8.54 388 ILE B O 1
ATOM 2350 N N . ARG B 1 148 ? 29.070 2.320 22.446 1.00 9.64 389 ARG B N 1
ATOM 2351 C CA A ARG B 1 148 ? 28.738 3.384 23.404 0.45 12.11 389 ARG B CA 1
ATOM 2352 C CA B ARG B 1 148 ? 28.645 3.335 23.405 0.55 12.03 389 ARG B CA 1
ATOM 2353 C C . ARG B 1 148 ? 28.176 4.603 22.694 1.00 9.71 389 ARG B C 1
ATOM 2354 O O . ARG B 1 148 ? 27.262 5.255 23.164 1.00 9.31 389 ARG B O 1
ATOM 2369 N N . GLU B 1 149 ? 28.770 4.936 21.558 1.00 7.88 390 GLU B N 1
ATOM 2370 C CA . GLU B 1 149 ? 28.315 6.110 20.802 1.00 11.20 390 GLU B CA 1
ATOM 2371 C C . GLU B 1 149 ? 26.883 5.886 20.333 1.00 9.32 390 GLU B C 1
ATOM 2372 O O . GLU B 1 149 ? 26.059 6.839 20.302 1.00 9.91 390 GLU B O 1
ATOM 2378 N N . ARG B 1 150 ? 26.594 4.635 19.938 1.00 6.34 391 ARG B N 1
ATOM 2379 C CA . ARG B 1 150 ? 25.224 4.351 19.542 1.00 7.02 391 ARG B CA 1
ATOM 2380 C C . ARG B 1 150 ? 24.267 4.525 20.720 1.00 6.73 391 ARG B C 1
ATOM 2381 O O . ARG B 1 150 ? 23.191 5.110 20.561 1.00 10.55 391 ARG B O 1
ATOM 2389 N N . GLU B 1 151 ? 24.652 4.023 21.891 1.00 7.71 392 GLU B N 1
ATOM 2390 C CA . GLU B 1 151 ? 23.733 4.100 23.024 1.00 10.11 392 GLU B CA 1
ATOM 2391 C C . GLU B 1 151 ? 23.507 5.561 23.414 1.00 10.14 392 GLU B C 1
ATOM 2392 O O . GLU B 1 151 ? 22.388 5.973 23.748 1.00 11.36 392 GLU B O 1
ATOM 2398 N N . GLN B 1 152 ? 24.585 6.338 23.369 1.00 9.92 393 GLN B N 1
ATOM 2399 C CA . GLN B 1 152 ? 24.511 7.753 23.713 1.00 10.83 393 GLN B CA 1
ATOM 2400 C C . GLN B 1 152 ? 23.562 8.490 22.756 1.00 10.50 393 GLN B C 1
ATOM 2401 O O . GLN B 1 152 ? 22.674 9.265 23.180 1.00 12.23 393 GLN B O 1
ATOM 2407 N N . ARG B 1 153 ? 23.711 8.215 21.459 1.00 8.66 394 ARG B N 1
ATOM 2408 C CA . ARG B 1 153 ? 22.847 8.819 20.458 1.00 9.80 394 ARG B CA 1
ATOM 2409 C C . ARG B 1 153 ? 21.378 8.421 20.661 1.00 11.42 394 ARG B C 1
ATOM 2410 O O . ARG B 1 153 ? 20.475 9.272 20.595 1.00 11.87 394 ARG B O 1
ATOM 2418 N N . GLU B 1 154 ? 21.143 7.146 20.972 1.00 9.05 395 GLU B N 1
ATOM 2419 C CA . GLU B 1 154 ? 19.790 6.688 21.246 1.00 8.52 395 GLU B CA 1
ATOM 2420 C C . GLU B 1 154 ? 19.204 7.438 22.459 1.00 8.56 395 GLU B C 1
ATOM 2421 O O . GLU B 1 154 ? 18.056 7.893 22.424 1.00 11.79 395 GLU B O 1
ATOM 2427 N N . SER B 1 155 ? 20.004 7.603 23.506 1.00 10.04 396 SER B N 1
ATOM 2428 C CA . SER B 1 155 ? 19.500 8.209 24.736 1.00 10.16 396 SER B CA 1
ATOM 2429 C C . SER B 1 155 ? 19.158 9.663 24.477 1.00 13.13 396 SER B C 1
ATOM 2430 O O . SER B 1 155 ? 18.176 10.182 25.002 1.00 13.27 396 SER B O 1
ATOM 2433 N N . LEU B 1 156 ? 19.955 10.323 23.648 1.00 10.54 397 LEU B N 1
ATOM 2434 C CA . LEU B 1 156 ? 19.625 11.720 23.311 1.00 15.44 397 LEU B CA 1
ATOM 2435 C C . LEU B 1 156 ? 18.362 11.822 22.461 1.00 14.73 397 LEU B C 1
ATOM 2436 O O . LEU B 1 156 ? 17.540 12.737 22.662 1.00 16.35 397 LEU B O 1
ATOM 2441 N N . LYS B 1 157 ? 18.183 10.909 21.503 1.00 10.65 398 LYS B N 1
ATOM 2442 C CA . LYS B 1 157 ? 16.975 10.918 20.680 1.00 12.98 398 LYS B CA 1
ATOM 2443 C C . LYS B 1 157 ? 15.743 10.743 21.574 1.00 20.41 398 LYS B C 1
ATOM 2444 O O . LYS B 1 157 ? 14.667 11.265 21.284 1.00 15.43 398 LYS B O 1
ATOM 2450 N N . LEU B 1 158 ? 15.910 9.969 22.643 1.00 11.38 399 LEU B N 1
ATOM 2451 C CA . LEU B 1 158 ? 14.822 9.644 23.575 1.00 10.23 399 LEU B CA 1
ATOM 2452 C C . LEU B 1 158 ? 14.430 10.813 24.484 1.00 13.31 399 LEU B C 1
ATOM 2453 O O . LEU B 1 158 ? 13.458 10.719 25.216 1.00 10.36 399 LEU B O 1
ATOM 2458 N N . GLY B 1 159 ? 15.241 11.869 24.511 1.00 15.61 400 GLY B N 1
ATOM 2459 C CA . GLY B 1 159 ? 14.904 13.039 25.314 1.00 21.28 400 GLY B CA 1
ATOM 2460 C C . GLY B 1 159 ? 15.806 13.286 26.513 1.00 27.10 400 GLY B C 1
ATOM 2461 O O . GLY B 1 159 ? 15.534 14.185 27.315 1.00 30.42 400 GLY B O 1
ATOM 2462 N N . MET B 1 160 ? 16.883 12.511 26.633 1.00 20.88 401 MET B N 1
ATOM 2463 C CA . MET B 1 160 ? 17.849 12.679 27.715 1.00 32.19 401 MET B CA 1
ATOM 2464 C C . MET B 1 160 ? 18.427 14.084 27.708 1.00 37.25 401 MET B C 1
ATOM 2465 O O . MET B 1 160 ? 18.762 14.602 26.650 1.00 33.68 401 MET B O 1
#